Protein AF-A0A7C9DMZ9-F1 (afdb_monomer)

Solvent-accessible surface area (backbone atoms only — not comparable to full-atom values): 12910 Å² total; per-residue (Å²): 135,81,98,72,88,89,88,76,69,79,83,55,60,66,53,77,76,71,73,82,88,79,93,80,86,84,74,76,96,69,81,76,78,70,79,73,69,75,61,18,45,36,35,39,32,22,36,74,54,15,45,21,24,43,53,54,41,91,46,84,82,52,82,44,28,71,48,88,63,16,6,52,80,67,67,70,40,51,55,22,17,78,37,45,33,77,42,66,57,38,56,54,23,50,78,69,75,38,68,68,48,45,21,69,57,43,86,87,73,84,75,68,68,57,19,34,23,48,6,12,44,64,18,18,52,54,82,71,79,47,73,73,32,57,25,49,62,55,34,50,50,52,48,52,53,48,54,52,52,37,26,74,74,63,35,60,67,57,34,46,49,52,40,42,57,18,38,38,39,34,41,56,73,40,54,46,44,52,54,48,56,49,61,81,33,68,95,52,87,77,51,71,68,58,53,51,52,54,53,50,52,44,55,48,49,52,53,50,53,53,49,51,46,38,73,74,36,43,70,41,78,45,74,48,75,82,130

pLDDT: mean 82.27, std 22.16, range [27.67, 98.38]

Nearest PDB structures (foldseek):
  2yhg-assembly1_A  TM=4.732E-01  e=2.261E+00  Saccharophagus degradans 2-40
  7piu-assembly1_A  TM=3.150E-01  e=8.815E-01  Homo sapiens
  1kht-assembly1_B  TM=3.703E-01  e=5.445E+00  Methanococcus voltae

Foldseek 3Di:
DDPDDDPDDPPCVVVVVPPDPDDPPPDDPDPPPPPPVQAAEAEEAALLQWQALQVLQPQPPPDFQQDPQAQCPDNVGRRRHPDSRDHPQQVVCVVSVAHGAAALSDPPDDDPLNYHYLYYHLAALDDPLDVSICHRVNSLVSVVVVLVVQCVPPNDVVSLVSLQRYEYEYEAHHPSVVVSVCVVQVPHDDDPVNVVVSVCSSVVSVVVSVVSSVVSRHDHYHYDDDD

Sequence (227 aa):
MAMKSTMLTVVLAAWCLFHDPPLLLRASGAKIDIDTGKMALYVFGDSLYDTGMTLYHESKTIGAAKFWPYGETYFKKPAGRFCDGRVIPDFIAQSAGLPLPEPYLRPGLKTYTNGINFASASACVLVGVRPAAIDFTAQVEYFREMVQKMKQQMGQEKANNVISQAVYLFDIIGGNDYVQLLKDNINKTISPAFKELYMREILGNISIHLKTIYNEGGRKFAFQNLG

InterPro domains:
  IPR001087 GDSL lipase/esterase [PF00657] (41-226)
  IPR008265 Lipase, GDSL, active site [PS01098] (41-52)
  IPR036514 SGNH hydrolase superfamily [G3DSA:3.40.50.1110] (37-227)
  IPR044552 GDSL esterase/lipase GLIP1-5/GLL25 [PTHR45966] (26-226)

Radius of gyration: 19.51 Å; Cα contacts (8 Å, |Δi|>4): 359; chains: 1; bounding box: 50×46×62 Å

Secondary structure (DSSP, 8-state):
---------HHHHHHHTTS---S--SS-------------EEEE-STTT-SSHHHHSS-TTS--S-STTTTTTTTSS--S-SSSS--HHHHHHHHTTPPPPEETT-TT----TT-EE---TT--SSTTSSTTS--HHHHHHHHHHHHHHHHHHH-HHHHHHHHHH-EEEE--TTHHHHHHHHHHTTT----HHHHHHHHHHHHHHHHHHHHHHHHHT--EEEE----

Mean predicted aligned error: 9.81 Å

Structure (mmCIF, N/CA/C/O backbone):
data_AF-A0A7C9DMZ9-F1
#
_entry.id   AF-A0A7C9DMZ9-F1
#
loop_
_atom_site.group_PDB
_atom_site.id
_atom_site.type_symbol
_atom_site.label_atom_id
_atom_site.label_alt_id
_atom_site.label_comp_id
_atom_site.label_asym_id
_atom_site.label_entity_id
_atom_site.label_seq_id
_atom_site.pdbx_PDB_ins_code
_atom_site.Cartn_x
_atom_site.Cartn_y
_atom_site.Cartn_z
_atom_site.occupancy
_atom_site.B_iso_or_equiv
_atom_site.auth_seq_id
_atom_site.auth_comp_id
_atom_site.auth_asym_id
_atom_site.auth_atom_id
_atom_site.pdbx_PDB_model_num
ATOM 1 N N . MET A 1 1 ? 28.815 -1.556 13.056 1.00 30.80 1 MET A N 1
ATOM 2 C CA . MET A 1 1 ? 29.281 -2.910 13.419 1.00 30.80 1 MET A CA 1
ATOM 3 C C . MET A 1 1 ? 28.080 -3.850 13.338 1.00 30.80 1 MET A C 1
ATOM 5 O O . MET A 1 1 ? 27.110 -3.617 14.036 1.00 30.80 1 MET A O 1
ATOM 9 N N . ALA A 1 2 ? 28.128 -4.792 12.388 1.00 27.98 2 ALA A N 1
ATOM 10 C CA . ALA A 1 2 ? 27.263 -5.966 12.185 1.00 27.98 2 ALA A CA 1
ATOM 11 C C . ALA A 1 2 ? 25.723 -5.815 12.273 1.00 27.98 2 ALA A C 1
ATOM 13 O O . ALA A 1 2 ? 25.100 -6.195 13.256 1.00 27.98 2 ALA A O 1
ATOM 14 N N . MET A 1 3 ? 25.103 -5.433 11.151 1.00 27.84 3 MET A N 1
ATOM 15 C CA . MET A 1 3 ? 23.753 -5.882 10.789 1.00 27.84 3 MET A CA 1
ATOM 16 C C . MET A 1 3 ? 23.906 -7.292 10.192 1.00 27.84 3 MET A C 1
ATOM 18 O O . MET A 1 3 ? 24.105 -7.455 8.991 1.00 27.84 3 MET A O 1
ATOM 22 N N . LYS A 1 4 ? 23.979 -8.312 11.051 1.00 30.14 4 LYS A N 1
ATOM 23 C CA . LYS A 1 4 ? 24.044 -9.722 10.644 1.00 30.14 4 LYS A CA 1
ATOM 24 C C . LYS A 1 4 ? 22.893 -10.478 11.295 1.00 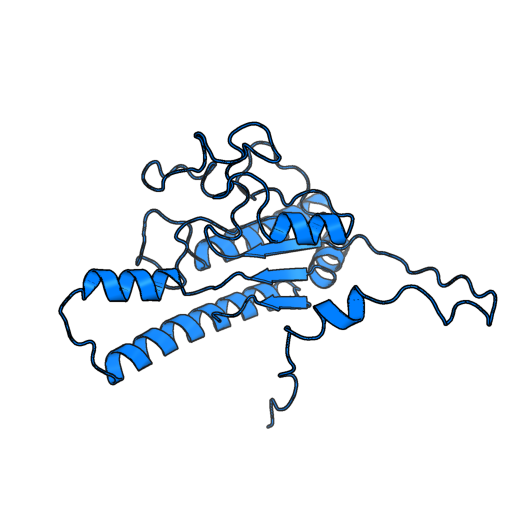30.14 4 LYS A C 1
ATOM 26 O O . LYS A 1 4 ? 22.702 -10.383 12.499 1.00 30.14 4 LYS A O 1
ATOM 31 N N . SER A 1 5 ? 22.219 -11.277 10.469 1.00 37.53 5 SER A N 1
ATOM 32 C CA . SER A 1 5 ? 21.276 -12.338 10.836 1.00 37.53 5 SER A CA 1
ATOM 33 C C . SER A 1 5 ? 19.860 -11.919 11.248 1.00 37.53 5 SER A C 1
ATOM 35 O O . SER A 1 5 ? 19.495 -12.007 12.414 1.00 37.53 5 SER A O 1
ATOM 37 N N . THR A 1 6 ? 19.007 -11.618 10.264 1.00 34.00 6 THR A N 1
ATOM 38 C CA . THR A 1 6 ? 17.634 -12.171 10.218 1.00 34.00 6 THR A CA 1
ATOM 39 C C . THR A 1 6 ? 17.175 -12.229 8.757 1.00 34.00 6 THR A C 1
ATOM 41 O O . THR A 1 6 ? 16.313 -11.482 8.312 1.00 34.00 6 THR A O 1
ATOM 44 N N . MET A 1 7 ? 17.835 -13.078 7.970 1.00 36.91 7 MET A N 1
ATOM 45 C CA . MET A 1 7 ? 17.412 -13.421 6.614 1.00 36.91 7 MET A CA 1
ATOM 46 C C . MET A 1 7 ? 17.016 -14.896 6.667 1.00 36.91 7 MET A C 1
ATOM 48 O O . MET A 1 7 ? 17.862 -15.776 6.542 1.00 36.91 7 MET A O 1
ATOM 52 N N . LEU A 1 8 ? 15.750 -15.158 6.993 1.00 29.67 8 LEU A N 1
ATOM 53 C CA . LEU A 1 8 ? 15.200 -16.509 7.043 1.00 29.67 8 LEU A CA 1
ATOM 54 C C . LEU A 1 8 ? 13.823 -16.513 6.364 1.00 29.67 8 LEU A C 1
ATOM 56 O O . LEU A 1 8 ? 12.817 -16.118 6.939 1.00 29.67 8 LEU A O 1
ATOM 60 N N . THR A 1 9 ? 13.842 -16.904 5.093 1.00 29.73 9 THR A N 1
ATOM 61 C CA . THR A 1 9 ? 12.875 -17.797 4.440 1.00 29.73 9 THR A CA 1
ATOM 62 C C . THR A 1 9 ? 11.388 -17.610 4.788 1.00 29.73 9 THR A C 1
ATOM 64 O O . THR A 1 9 ? 10.830 -18.337 5.605 1.00 29.73 9 THR A O 1
ATOM 67 N N . VAL A 1 10 ? 10.690 -16.723 4.068 1.00 37.97 10 VAL A N 1
ATOM 68 C CA . VAL A 1 10 ? 9.215 -16.580 4.150 1.00 37.97 10 VAL A CA 1
ATOM 69 C C . VAL A 1 10 ? 8.459 -17.736 3.462 1.00 37.97 10 VAL A C 1
ATOM 71 O O . VAL A 1 10 ? 7.259 -17.885 3.648 1.00 37.97 10 VAL A O 1
ATOM 74 N N . VAL A 1 11 ? 9.141 -18.648 2.762 1.00 35.09 11 VAL A N 1
ATOM 75 C CA . VAL A 1 11 ? 8.472 -19.784 2.093 1.00 35.09 11 VAL A CA 1
ATOM 76 C C . VAL A 1 11 ? 8.159 -20.958 3.045 1.00 35.09 11 VAL A C 1
ATOM 78 O O . VAL A 1 11 ? 7.295 -21.770 2.740 1.00 35.09 11 VAL A O 1
ATOM 81 N N . LEU A 1 12 ? 8.764 -21.032 4.240 1.00 27.67 12 LEU A N 1
ATOM 82 C CA . LEU A 1 12 ? 8.526 -22.138 5.193 1.00 27.67 12 LEU A CA 1
ATOM 83 C C . LEU A 1 12 ? 7.628 -21.779 6.389 1.00 27.67 12 LEU A C 1
ATOM 85 O O . LEU A 1 12 ? 6.998 -22.663 6.967 1.00 27.67 12 LEU A O 1
ATOM 89 N N . ALA A 1 13 ? 7.493 -20.496 6.739 1.00 31.53 13 ALA A N 1
ATOM 90 C CA . ALA A 1 13 ? 6.676 -20.094 7.889 1.00 31.53 13 ALA A CA 1
ATOM 91 C C . ALA A 1 13 ? 5.163 -20.286 7.653 1.00 31.53 13 ALA A C 1
ATOM 93 O O . ALA A 1 13 ? 4.423 -20.549 8.598 1.00 31.53 13 ALA A O 1
ATOM 94 N N . ALA A 1 14 ? 4.704 -20.229 6.398 1.00 32.28 14 ALA A N 1
ATOM 95 C CA . ALA A 1 14 ? 3.308 -20.496 6.051 1.00 32.28 14 ALA A CA 1
ATOM 96 C C . ALA A 1 14 ? 2.952 -21.995 6.066 1.00 32.28 14 ALA A C 1
ATOM 98 O O . ALA A 1 14 ? 1.777 -22.335 6.099 1.00 32.28 14 ALA A O 1
ATOM 99 N N . TRP A 1 15 ? 3.931 -22.905 6.073 1.00 28.06 15 TRP A N 1
ATOM 100 C CA . TRP A 1 15 ? 3.640 -24.342 6.110 1.00 28.06 15 TRP A CA 1
ATOM 101 C C . TRP A 1 15 ? 3.571 -24.872 7.548 1.00 28.06 15 TRP A C 1
ATOM 103 O O . TRP A 1 15 ? 2.650 -25.612 7.886 1.00 28.06 15 TRP A O 1
ATOM 113 N N . CYS A 1 16 ? 4.437 -24.384 8.443 1.00 35.16 16 CYS A N 1
ATOM 114 C CA . CYS A 1 16 ? 4.402 -24.769 9.860 1.00 35.16 16 CYS A CA 1
ATOM 115 C C . CYS A 1 16 ? 3.250 -24.132 10.662 1.00 35.16 16 CYS A C 1
ATOM 117 O O . CYS A 1 16 ? 2.912 -24.636 11.727 1.00 35.16 16 CYS A O 1
ATOM 119 N N . LEU A 1 17 ? 2.635 -23.045 10.179 1.00 40.62 17 LEU A N 1
ATOM 120 C CA . LEU A 1 17 ? 1.493 -22.407 10.854 1.00 40.62 17 LEU A CA 1
ATOM 121 C C . LEU A 1 17 ? 0.124 -22.975 10.437 1.00 40.62 17 LEU A C 1
ATOM 123 O O . LEU A 1 17 ? -0.871 -22.653 11.079 1.00 40.62 17 LEU A O 1
ATOM 127 N N . PHE A 1 18 ? 0.053 -23.806 9.388 1.00 44.66 18 PHE A N 1
ATOM 128 C CA . PHE A 1 18 ? -1.226 -24.155 8.753 1.00 44.66 18 PHE A CA 1
ATOM 129 C C . PHE A 1 18 ? -1.450 -25.653 8.470 1.00 44.66 18 PHE A C 1
ATOM 131 O O . PHE A 1 18 ? -2.458 -25.977 7.839 1.00 44.66 18 PHE A O 1
ATOM 138 N N . HIS A 1 19 ? -0.587 -26.576 8.925 1.00 34.91 19 HIS A N 1
ATOM 139 C CA . HIS A 1 19 ? -0.762 -28.018 8.655 1.00 34.91 19 HIS A CA 1
ATOM 140 C C . HIS A 1 19 ? -0.710 -28.995 9.841 1.00 34.91 19 HIS A C 1
ATOM 142 O O . HIS A 1 19 ? -0.729 -30.192 9.592 1.00 34.91 19 HIS A O 1
ATOM 148 N N . ASP A 1 20 ? -0.792 -28.540 11.097 1.00 32.41 20 ASP A N 1
ATOM 149 C CA . ASP A 1 20 ? -1.058 -29.451 12.227 1.00 32.41 20 ASP A CA 1
ATOM 150 C C . ASP A 1 20 ? -1.996 -28.847 13.290 1.00 32.41 20 ASP A C 1
ATOM 152 O O . ASP A 1 20 ? -1.602 -27.956 14.047 1.00 32.41 20 ASP A O 1
ATOM 156 N N . PRO A 1 21 ? -3.223 -29.378 13.433 1.00 32.25 21 PRO A N 1
ATOM 157 C CA . PRO A 1 21 ? -3.966 -29.361 14.689 1.00 32.25 21 PRO A CA 1
ATOM 158 C C . PRO A 1 21 ? -4.206 -30.798 15.211 1.00 32.25 21 PRO A C 1
ATOM 160 O O . PRO A 1 21 ? -4.477 -31.700 14.424 1.00 32.25 21 PRO A O 1
ATOM 163 N N . PRO A 1 22 ? -4.345 -31.040 16.528 1.00 41.12 22 PRO A N 1
ATOM 164 C CA . PRO A 1 22 ? -3.504 -30.667 17.661 1.00 41.12 22 PRO A CA 1
ATOM 165 C C . PRO A 1 22 ? -3.048 -31.935 18.427 1.00 41.12 22 PRO A C 1
ATOM 167 O O . PRO A 1 22 ? -3.879 -32.685 18.936 1.00 41.12 22 PRO A O 1
ATOM 170 N N . LEU A 1 23 ? -1.742 -32.165 18.602 1.00 30.31 23 LEU A N 1
ATOM 171 C CA . LEU A 1 23 ? -1.243 -33.310 19.396 1.00 30.31 23 LEU A CA 1
ATOM 172 C C . LEU A 1 23 ? -0.511 -32.932 20.691 1.00 30.31 23 LEU A C 1
ATOM 174 O O . LEU A 1 23 ? 0.163 -33.764 21.288 1.00 30.31 23 LEU A O 1
ATOM 178 N N . LEU A 1 24 ? -0.712 -31.709 21.191 1.00 32.62 24 LEU A N 1
ATOM 179 C CA . LEU A 1 24 ? -0.225 -31.288 22.513 1.00 32.62 24 LEU A CA 1
ATOM 180 C C . LEU A 1 24 ? -1.260 -30.486 23.318 1.00 32.62 24 LEU A C 1
ATOM 182 O O . LEU A 1 24 ? -0.914 -29.556 24.039 1.00 32.62 24 LEU A O 1
ATOM 186 N N . LEU A 1 25 ? -2.538 -30.879 23.263 1.00 34.91 25 LEU A N 1
ATOM 187 C CA . LEU A 1 25 ? -3.537 -30.423 24.240 1.00 34.91 25 LEU A CA 1
ATOM 188 C C . LEU A 1 25 ? -3.980 -31.557 25.172 1.00 34.91 25 LEU A C 1
ATOM 190 O O . LEU A 1 25 ? -5.154 -31.900 25.258 1.00 34.91 25 LEU A O 1
ATOM 194 N N . ARG A 1 26 ? -3.021 -32.144 25.892 1.00 40.66 26 ARG A N 1
ATOM 195 C CA . ARG A 1 26 ? -3.272 -32.856 27.156 1.00 40.66 26 ARG A CA 1
ATOM 196 C C . ARG A 1 26 ? -2.078 -32.702 28.099 1.00 40.66 26 ARG A C 1
ATOM 198 O O . ARG A 1 26 ? -1.377 -33.664 28.370 1.00 40.66 26 ARG A O 1
ATOM 205 N N . ALA A 1 27 ? -1.866 -31.494 28.609 1.00 37.91 27 ALA A N 1
ATOM 206 C CA . ALA A 1 27 ? -1.269 -31.278 29.927 1.00 37.91 27 ALA A CA 1
ATOM 207 C C . ALA A 1 27 ? -1.435 -29.811 30.339 1.00 37.91 27 ALA A C 1
ATOM 209 O O . ALA A 1 27 ? -1.114 -28.903 29.582 1.00 37.91 27 ALA A O 1
ATOM 210 N N . SER A 1 28 ? -1.894 -29.613 31.571 1.00 36.81 28 SER A N 1
ATOM 211 C CA . SER A 1 28 ? -2.203 -28.339 32.230 1.00 36.81 28 SER A CA 1
ATOM 212 C C . SER A 1 28 ? -3.450 -27.616 31.699 1.00 36.81 28 SER A C 1
ATOM 214 O O . SER A 1 28 ? -3.500 -27.105 30.586 1.00 36.81 28 SER A O 1
ATOM 216 N N . GLY A 1 29 ? -4.485 -27.555 32.540 1.00 37.81 29 GLY A N 1
ATOM 217 C CA . GLY A 1 29 ? -5.680 -26.734 32.341 1.00 37.81 29 GLY A CA 1
ATOM 218 C C . GLY A 1 29 ? -5.411 -25.238 32.524 1.00 37.81 29 GLY A C 1
ATOM 219 O O . GLY A 1 29 ? -6.187 -24.549 33.180 1.00 37.81 29 GLY A O 1
ATOM 220 N N . ALA A 1 30 ? -4.310 -24.735 31.969 1.00 35.41 30 ALA A N 1
ATOM 221 C CA . ALA A 1 30 ? -4.083 -23.310 31.842 1.00 35.41 30 ALA A CA 1
ATOM 222 C C . ALA A 1 30 ? -4.870 -22.819 30.623 1.00 35.41 30 ALA A C 1
ATOM 224 O O . ALA A 1 30 ? -4.546 -23.145 29.481 1.00 35.41 30 ALA A O 1
ATOM 225 N N . LYS A 1 31 ? -5.921 -22.029 30.863 1.00 32.28 31 LYS A N 1
ATOM 226 C CA . LYS A 1 31 ? -6.445 -21.136 29.830 1.00 32.28 31 LYS A CA 1
ATOM 227 C C . LYS A 1 31 ? -5.307 -20.196 29.443 1.00 32.28 31 LYS A C 1
ATOM 229 O O . LYS A 1 31 ? -4.970 -19.296 30.206 1.00 32.28 31 LYS A O 1
ATOM 234 N N . ILE A 1 32 ? -4.699 -20.428 28.286 1.00 35.81 32 ILE A N 1
ATOM 235 C CA . ILE A 1 32 ? -3.931 -19.385 27.620 1.00 35.81 32 ILE A CA 1
ATOM 236 C C . ILE A 1 32 ? -4.986 -18.427 27.073 1.00 35.81 32 ILE A C 1
ATOM 238 O O . ILE A 1 32 ? -5.583 -18.690 26.030 1.00 35.81 32 ILE A O 1
ATOM 242 N N . ASP A 1 33 ? -5.259 -17.355 27.813 1.00 31.38 33 ASP A N 1
ATOM 243 C CA . ASP A 1 33 ? -5.850 -16.157 27.225 1.00 31.38 33 ASP A CA 1
ATOM 244 C C . ASP A 1 33 ? -4.802 -15.615 26.250 1.00 31.38 33 ASP A C 1
ATOM 246 O O . ASP A 1 33 ? -3.881 -14.886 26.620 1.00 31.38 33 ASP A O 1
ATOM 250 N N . ILE A 1 34 ? -4.884 -16.046 24.991 1.00 39.72 34 ILE A N 1
ATOM 251 C CA . ILE A 1 34 ? -4.293 -15.265 23.917 1.00 39.72 34 ILE A CA 1
ATOM 252 C C . ILE A 1 34 ? -5.173 -14.024 23.874 1.00 39.72 34 ILE A C 1
ATOM 254 O O . ILE A 1 34 ? -6.290 -14.080 23.364 1.00 39.72 34 ILE A O 1
ATOM 258 N N . ASP A 1 35 ? -4.695 -12.920 24.444 1.00 40.78 35 ASP A N 1
ATOM 259 C CA . ASP A 1 35 ? -5.202 -11.603 24.085 1.00 40.78 35 ASP A CA 1
ATOM 260 C C . ASP A 1 35 ? -4.956 -11.451 22.580 1.00 40.78 35 ASP A C 1
ATOM 262 O O . ASP A 1 35 ? -3.881 -11.048 22.131 1.00 40.78 35 ASP A O 1
ATOM 266 N N . THR A 1 36 ? -5.915 -11.896 21.764 1.00 44.84 36 THR A N 1
ATOM 267 C CA . THR A 1 36 ? -5.908 -11.728 20.313 1.00 44.84 36 THR A CA 1
ATOM 268 C C . THR A 1 36 ? -6.250 -10.276 20.015 1.00 44.84 36 THR A C 1
ATOM 270 O O . THR A 1 36 ? -7.255 -9.991 19.355 1.00 44.84 36 THR A O 1
ATOM 273 N N . GLY A 1 37 ? -5.442 -9.353 20.549 1.00 54.62 37 GLY A N 1
ATOM 274 C CA . GLY A 1 37 ? -5.485 -7.936 20.241 1.00 54.62 37 GLY A CA 1
ATOM 275 C C . GLY A 1 37 ? -5.649 -7.804 18.737 1.00 54.62 37 GLY A C 1
ATOM 276 O O . GLY A 1 37 ? -4.841 -8.316 17.960 1.00 54.62 37 GLY A O 1
ATOM 277 N N . LYS A 1 38 ? -6.791 -7.251 18.331 1.00 67.19 38 LYS A N 1
ATOM 278 C CA . LYS A 1 38 ? -7.261 -7.264 16.947 1.00 67.19 38 LYS A CA 1
ATOM 279 C C . LYS A 1 38 ? -6.163 -6.720 16.026 1.00 67.19 38 LYS A C 1
ATOM 281 O O . LYS A 1 38 ? -5.863 -5.529 16.060 1.00 67.19 38 LYS A O 1
ATOM 286 N N . MET A 1 39 ? -5.549 -7.596 15.233 1.00 86.38 39 MET A N 1
ATOM 287 C CA . MET A 1 39 ? -4.408 -7.251 14.384 1.00 86.38 39 MET A CA 1
ATOM 288 C C . MET A 1 39 ? -4.884 -6.493 13.139 1.00 86.38 39 MET A C 1
ATOM 290 O O . MET A 1 39 ? -5.849 -6.902 12.505 1.00 86.38 39 MET A O 1
ATOM 294 N N . ALA A 1 40 ? -4.221 -5.400 12.766 1.00 93.88 40 ALA A N 1
ATOM 295 C CA . ALA A 1 40 ? -4.510 -4.691 11.518 1.00 93.88 40 ALA A CA 1
ATOM 296 C C . ALA A 1 40 ? -3.612 -5.200 10.381 1.00 93.88 40 ALA A C 1
ATOM 298 O O . ALA A 1 40 ? -2.433 -5.480 10.608 1.00 93.88 40 ALA A O 1
ATOM 299 N N . LEU A 1 41 ? -4.148 -5.279 9.160 1.00 96.69 41 LEU A N 1
ATOM 300 C CA . LEU A 1 41 ? -3.391 -5.615 7.950 1.00 96.69 41 LEU A CA 1
ATOM 301 C C . LEU A 1 41 ? -3.296 -4.399 7.016 1.00 96.69 41 LEU A C 1
ATOM 303 O O . LEU A 1 41 ? -4.271 -4.039 6.358 1.00 96.69 41 LEU A O 1
ATOM 307 N N . TYR A 1 42 ? -2.129 -3.764 6.947 1.00 97.94 42 TYR A N 1
ATOM 308 C CA . TYR A 1 42 ? -1.863 -2.686 5.992 1.00 97.94 42 TYR A CA 1
ATOM 309 C C . TYR A 1 42 ? -1.165 -3.241 4.757 1.00 97.94 42 TYR A C 1
ATOM 311 O O . TYR A 1 42 ? -0.171 -3.949 4.881 1.00 97.94 42 TYR A O 1
ATOM 319 N N . VAL A 1 43 ? -1.688 -2.936 3.573 1.00 98.19 43 VAL A N 1
ATOM 320 C CA . VAL A 1 43 ? -1.256 -3.566 2.317 1.00 98.19 43 VAL A CA 1
ATOM 321 C C . VAL A 1 43 ? -0.725 -2.510 1.356 1.00 98.19 43 VAL A C 1
ATOM 323 O O . VAL A 1 43 ? -1.352 -1.469 1.185 1.00 98.19 43 VAL A O 1
ATOM 326 N N . PHE A 1 44 ? 0.407 -2.788 0.720 1.00 98.00 44 PHE A N 1
ATOM 327 C CA . PHE A 1 44 ? 1.078 -1.933 -0.260 1.00 98.00 44 PHE A CA 1
ATOM 328 C C . PHE A 1 44 ? 1.481 -2.776 -1.466 1.00 98.00 44 PHE A C 1
ATOM 330 O O . PHE A 1 44 ? 1.753 -3.971 -1.323 1.00 98.00 44 PHE A O 1
ATOM 337 N N . GLY A 1 45 ? 1.557 -2.169 -2.647 1.00 95.19 45 GLY A N 1
ATOM 338 C CA . GLY A 1 45 ? 1.902 -2.922 -3.849 1.00 95.19 45 GLY A CA 1
ATOM 339 C C . GLY A 1 45 ? 1.208 -2.447 -5.106 1.00 95.19 45 GLY A C 1
ATOM 340 O O . GLY A 1 45 ? 0.844 -1.273 -5.219 1.00 95.19 45 GLY A O 1
ATOM 341 N N . ASP A 1 46 ? 1.022 -3.376 -6.042 1.00 92.56 46 ASP A N 1
ATOM 342 C CA . ASP A 1 46 ? 0.400 -3.091 -7.323 1.00 92.56 46 ASP A CA 1
ATOM 343 C C . ASP A 1 46 ? -0.977 -3.757 -7.507 1.00 92.56 46 ASP A C 1
ATOM 345 O O . ASP A 1 46 ? -1.683 -4.073 -6.548 1.00 92.56 46 ASP A O 1
ATOM 349 N N . SER A 1 47 ? -1.388 -3.926 -8.762 1.00 91.56 47 SER A N 1
ATOM 350 C CA . SER A 1 47 ? -2.606 -4.617 -9.180 1.00 91.56 47 SER A CA 1
ATOM 351 C C . SER A 1 47 ? -2.811 -5.996 -8.554 1.00 91.56 47 SER A C 1
ATOM 353 O O . SER A 1 47 ? -3.967 -6.371 -8.361 1.00 91.56 47 SER A O 1
ATOM 355 N N . LEU A 1 48 ? -1.749 -6.750 -8.236 1.00 92.06 48 LEU A N 1
ATOM 356 C CA . LEU A 1 48 ? -1.906 -8.082 -7.640 1.00 92.06 48 LEU A CA 1
ATOM 357 C C . LEU A 1 48 ? -2.564 -7.998 -6.262 1.00 92.06 48 LEU A C 1
ATOM 359 O O . LEU A 1 48 ? -3.273 -8.925 -5.862 1.00 92.06 48 LEU A O 1
ATOM 363 N N . TYR A 1 49 ? -2.331 -6.901 -5.535 1.00 95.75 49 TYR A N 1
ATOM 364 C CA . TYR A 1 49 ? -2.847 -6.672 -4.186 1.00 95.75 49 TYR A CA 1
ATOM 365 C C . TYR A 1 49 ? -3.941 -5.598 -4.132 1.00 95.75 49 TYR A C 1
ATOM 367 O O . TYR A 1 49 ? -4.529 -5.411 -3.072 1.00 95.75 49 TYR A O 1
ATOM 375 N N . ASP A 1 50 ? -4.262 -4.919 -5.233 1.00 94.12 50 ASP A N 1
ATOM 376 C CA . ASP A 1 50 ? -5.254 -3.839 -5.270 1.00 94.12 50 ASP A CA 1
ATOM 377 C C . ASP A 1 50 ? -6.685 -4.337 -4.965 1.00 94.12 50 ASP A C 1
ATOM 379 O O . ASP A 1 50 ? -7.223 -5.223 -5.637 1.00 94.12 50 ASP A O 1
ATOM 383 N N . THR A 1 51 ? -7.327 -3.740 -3.952 1.00 94.06 51 THR A N 1
ATOM 384 C CA . THR A 1 51 ? -8.724 -4.019 -3.563 1.00 94.06 51 THR A CA 1
ATOM 385 C C . THR A 1 51 ? -9.724 -2.932 -3.971 1.00 94.06 51 THR A C 1
ATOM 387 O O . THR A 1 51 ? -10.867 -2.929 -3.500 1.00 94.06 51 THR A O 1
ATOM 390 N N . GLY A 1 52 ? -9.322 -2.021 -4.856 1.00 91.25 52 GLY A N 1
ATOM 391 C CA . GLY A 1 52 ? -10.137 -0.942 -5.411 1.00 91.25 52 GLY A CA 1
ATOM 392 C C . GLY A 1 52 ? -9.536 0.454 -5.246 1.00 91.25 52 GLY A C 1
ATOM 393 O O . GLY A 1 52 ? -10.251 1.430 -5.448 1.00 91.25 52 GLY A O 1
ATOM 394 N N . MET A 1 53 ? -8.257 0.588 -4.896 1.00 92.88 53 MET A N 1
ATOM 395 C CA . MET A 1 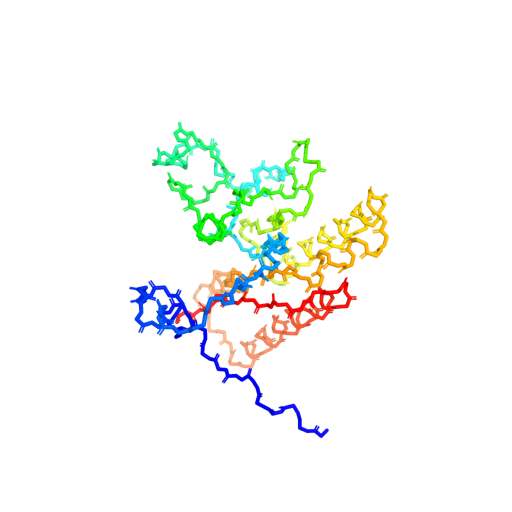53 ? -7.568 1.879 -4.820 1.00 92.88 53 MET A CA 1
ATOM 396 C C . MET A 1 53 ? -7.576 2.563 -6.191 1.00 92.88 53 MET A C 1
ATOM 398 O O . MET A 1 53 ? -7.983 3.719 -6.297 1.00 92.88 53 MET A O 1
ATOM 402 N N . THR A 1 54 ? -7.256 1.817 -7.258 1.00 91.31 54 THR A N 1
ATOM 403 C CA . THR A 1 54 ? -7.329 2.314 -8.645 1.00 91.31 54 THR A CA 1
ATOM 404 C C . THR A 1 54 ? -8.747 2.701 -9.053 1.00 91.31 54 THR A C 1
ATOM 406 O O . THR A 1 54 ? -8.933 3.636 -9.822 1.00 91.31 54 THR A O 1
ATOM 409 N N . LEU A 1 55 ? -9.765 1.996 -8.548 1.00 89.44 55 LEU A N 1
ATOM 410 C CA . LEU A 1 55 ? -11.166 2.272 -8.880 1.00 89.44 55 LEU A CA 1
ATOM 411 C C . LEU A 1 55 ? -11.615 3.653 -8.387 1.00 89.44 55 LEU A C 1
ATOM 413 O O . LEU A 1 55 ? -12.402 4.310 -9.066 1.00 89.44 55 LEU A O 1
ATOM 417 N N . TYR A 1 56 ? -11.138 4.064 -7.212 1.00 87.50 56 TYR A N 1
ATOM 418 C CA . TYR A 1 56 ? -11.491 5.344 -6.596 1.00 87.50 56 TYR A CA 1
ATOM 419 C C . TYR A 1 56 ? -10.496 6.466 -6.910 1.00 87.50 56 TYR A C 1
ATOM 421 O O . TYR A 1 56 ? -10.718 7.607 -6.514 1.00 87.50 56 TYR A O 1
ATOM 429 N N . HIS A 1 57 ? -9.422 6.162 -7.634 1.00 86.19 57 HIS A N 1
ATOM 430 C CA . HIS A 1 57 ? -8.497 7.161 -8.138 1.00 86.19 57 HIS A CA 1
ATOM 431 C C . HIS A 1 57 ? -9.098 7.884 -9.356 1.00 86.19 57 HIS A C 1
ATOM 433 O O . HIS A 1 57 ? -9.667 7.259 -10.248 1.00 86.19 57 HIS A O 1
ATOM 439 N N . GLU A 1 58 ? -8.953 9.209 -9.426 1.00 66.69 58 GLU A N 1
ATOM 440 C CA . GLU A 1 58 ? -9.568 10.049 -10.471 1.00 66.69 58 GLU A CA 1
ATOM 441 C C . GLU A 1 58 ? -8.989 9.815 -11.884 1.00 66.69 58 GLU A C 1
ATOM 443 O O . GLU A 1 58 ? -9.552 10.263 -12.890 1.00 66.69 58 GLU A O 1
ATOM 448 N N . SER A 1 59 ? -7.879 9.080 -11.984 1.00 63.91 59 SER A N 1
ATOM 449 C CA . SER A 1 59 ? -7.205 8.768 -13.244 1.00 63.91 59 SER A CA 1
ATOM 450 C C . SER A 1 59 ? -8.012 7.791 -14.102 1.00 63.91 59 SER A C 1
ATOM 452 O O . SER A 1 59 ? -8.024 6.580 -13.886 1.00 63.91 59 SER A O 1
ATOM 454 N N . LYS A 1 60 ? -8.656 8.317 -15.150 1.00 59.66 60 LYS A N 1
ATOM 455 C CA . LYS A 1 60 ? -9.426 7.530 -16.133 1.00 59.66 60 LYS A CA 1
ATOM 456 C C . LYS A 1 60 ? -8.562 6.632 -17.030 1.00 59.66 60 LYS A C 1
ATOM 458 O O . LYS A 1 60 ? -9.118 5.832 -17.780 1.00 59.66 60 LYS A O 1
ATOM 463 N N . THR A 1 61 ? -7.238 6.792 -17.011 1.00 55.00 61 THR A N 1
ATOM 464 C CA . THR A 1 61 ? -6.314 6.137 -17.952 1.00 55.00 61 THR A CA 1
ATOM 465 C C . THR A 1 61 ? -5.830 4.774 -17.478 1.00 55.00 61 THR A C 1
ATOM 467 O O . THR A 1 61 ? -5.459 3.945 -18.305 1.00 55.00 61 THR A O 1
ATOM 470 N N . ILE A 1 62 ? -5.842 4.513 -16.169 1.00 62.06 62 ILE A N 1
ATOM 471 C CA . ILE A 1 62 ? -5.572 3.173 -15.648 1.00 62.06 62 ILE A CA 1
ATOM 472 C C . ILE A 1 62 ? -6.902 2.443 -15.619 1.00 62.06 62 ILE A C 1
ATOM 474 O O . ILE A 1 62 ? -7.845 2.881 -14.962 1.00 62.06 62 ILE A O 1
ATOM 478 N N . GLY A 1 63 ? -7.006 1.365 -16.396 1.00 65.25 63 GLY A N 1
ATOM 479 C CA . GLY A 1 63 ? -8.223 0.573 -16.479 1.00 65.25 63 GLY A CA 1
ATOM 480 C C . GLY A 1 63 ? -8.633 0.090 -15.093 1.00 65.25 63 GLY A C 1
ATOM 481 O O . GLY A 1 63 ? -8.063 -0.865 -14.583 1.00 65.25 63 GLY A O 1
ATOM 482 N N . ALA A 1 64 ? -9.615 0.748 -14.480 1.00 71.06 64 ALA A N 1
ATOM 483 C CA . ALA A 1 64 ? -10.191 0.281 -13.233 1.00 71.06 64 ALA A CA 1
ATOM 484 C C . ALA A 1 64 ? -10.845 -1.084 -13.479 1.00 71.06 64 ALA A C 1
ATOM 486 O O . ALA A 1 64 ? -11.542 -1.258 -14.484 1.00 71.06 64 ALA A O 1
ATOM 487 N N . ALA A 1 65 ? -10.661 -2.031 -12.559 1.00 82.44 65 ALA A N 1
ATOM 488 C CA . ALA A 1 65 ? -11.313 -3.340 -12.566 1.00 82.44 65 ALA A CA 1
ATOM 489 C C . ALA A 1 65 ? -12.831 -3.225 -12.271 1.00 82.44 65 ALA A C 1
ATOM 491 O O . ALA A 1 65 ? -13.353 -3.725 -11.272 1.00 82.44 65 ALA A O 1
ATOM 492 N N . LYS A 1 66 ? -13.531 -2.475 -13.134 1.00 85.62 66 LYS A N 1
ATOM 493 C CA . LYS A 1 66 ? -14.923 -2.008 -13.017 1.00 85.62 66 LYS A CA 1
ATOM 494 C C . LYS A 1 66 ? -15.878 -2.679 -14.007 1.00 85.62 66 LYS A C 1
ATOM 496 O O . LYS A 1 66 ? -17.023 -2.257 -14.133 1.00 85.62 66 LYS A O 1
ATOM 501 N N . PHE A 1 67 ? -15.403 -3.680 -14.737 1.00 85.62 67 PHE A N 1
ATOM 502 C CA . PHE A 1 67 ? -16.159 -4.404 -15.752 1.00 85.62 67 PHE A CA 1
ATOM 503 C C . PHE A 1 67 ? -15.950 -5.911 -15.596 1.00 85.62 67 PHE A C 1
ATOM 505 O O . PHE A 1 67 ? -15.056 -6.360 -14.887 1.00 85.62 67 PHE A O 1
ATOM 512 N N . TRP A 1 68 ? -16.811 -6.696 -16.226 1.00 81.56 68 TRP A N 1
ATOM 513 C CA . TRP A 1 68 ? -16.707 -8.153 -16.232 1.00 81.56 68 TRP A CA 1
ATOM 514 C C . TRP A 1 68 ? -15.432 -8.588 -16.989 1.00 81.56 68 TRP A C 1
ATOM 516 O O . TRP A 1 68 ? -15.161 -7.988 -18.029 1.00 81.56 68 TRP A O 1
ATOM 526 N N . PRO A 1 69 ? -14.624 -9.567 -16.533 1.00 88.25 69 PRO A N 1
ATOM 527 C CA . PRO A 1 69 ? -14.910 -10.607 -15.532 1.00 88.25 69 PRO A CA 1
ATOM 528 C C . PRO A 1 69 ? -14.538 -10.271 -14.081 1.00 88.25 69 PRO A C 1
ATOM 530 O O . PRO A 1 69 ? -14.627 -11.137 -13.213 1.00 88.25 69 PRO A O 1
ATOM 533 N N . TYR A 1 70 ? -14.114 -9.044 -13.768 1.00 88.19 70 TYR A N 1
ATOM 534 C CA . TYR A 1 70 ? -13.605 -8.746 -12.428 1.00 88.19 70 TYR A CA 1
ATOM 535 C C . TYR A 1 70 ? -14.671 -8.977 -11.342 1.00 88.19 70 TYR A C 1
ATOM 537 O O . TYR A 1 70 ? -15.782 -8.451 -11.420 1.00 88.19 70 TYR A O 1
ATOM 545 N N . GLY A 1 71 ? -14.330 -9.766 -10.319 1.00 90.12 71 GLY A N 1
ATOM 546 C CA . GLY A 1 71 ? -15.210 -10.102 -9.193 1.00 90.12 71 GLY A CA 1
ATOM 547 C C . GLY A 1 71 ? -16.337 -11.122 -9.452 1.00 90.12 71 GLY A C 1
ATOM 548 O O . GLY A 1 71 ? -17.143 -11.347 -8.547 1.00 90.12 71 GLY A O 1
ATOM 549 N N . GLU A 1 72 ? -16.416 -11.753 -10.627 1.00 91.69 72 GLU A N 1
ATOM 550 C CA . GLU A 1 72 ? -17.410 -12.782 -10.980 1.00 91.69 72 GLU A CA 1
ATOM 551 C C . GLU A 1 72 ? -17.524 -13.966 -9.986 1.00 91.69 72 GLU A C 1
ATOM 553 O O . GLU A 1 72 ? -18.628 -14.361 -9.592 1.00 91.69 72 GLU A O 1
ATOM 558 N N . THR A 1 73 ? -16.418 -14.560 -9.544 1.00 93.19 73 THR A N 1
ATOM 559 C CA . THR A 1 73 ? -16.419 -15.804 -8.760 1.00 93.19 73 THR A CA 1
ATOM 560 C C . THR A 1 73 ? -16.840 -15.586 -7.309 1.00 93.19 73 THR A C 1
ATOM 562 O O . THR A 1 73 ? -17.583 -16.410 -6.770 1.00 93.19 73 THR A O 1
ATOM 565 N N . TYR A 1 74 ? -16.463 -14.456 -6.700 1.00 93.88 74 TYR A N 1
ATOM 566 C CA . TYR A 1 74 ? -16.719 -14.170 -5.281 1.00 93.88 74 TYR A CA 1
ATOM 567 C C . TYR A 1 74 ? -17.717 -13.028 -5.046 1.00 93.88 74 TYR A C 1
ATOM 569 O O . TYR A 1 74 ? -18.700 -13.204 -4.331 1.00 93.88 74 TYR A O 1
ATOM 577 N N . PHE A 1 75 ? -17.494 -11.860 -5.654 1.00 93.75 75 PHE A N 1
ATOM 578 C CA . PHE A 1 75 ? -18.291 -10.653 -5.391 1.00 93.75 75 PHE A CA 1
ATOM 579 C C . PHE A 1 75 ? -19.577 -10.577 -6.221 1.00 93.75 75 PHE A C 1
ATOM 581 O O . PHE A 1 75 ? -20.465 -9.790 -5.890 1.00 93.75 75 PHE A O 1
ATOM 588 N N . LYS A 1 76 ? -19.676 -11.375 -7.295 1.00 93.69 76 LYS A N 1
ATOM 589 C CA . LYS A 1 76 ? -20.781 -11.384 -8.272 1.00 93.69 76 LYS A CA 1
ATOM 590 C C . LYS A 1 76 ? -20.996 -10.039 -8.980 1.00 93.69 76 LYS A C 1
ATOM 592 O O . LYS A 1 76 ? -22.041 -9.815 -9.582 1.00 93.69 76 LYS A O 1
ATOM 597 N N . LYS A 1 77 ? -20.003 -9.146 -8.911 1.00 90.75 77 LYS A N 1
ATOM 598 C CA . LYS A 1 77 ? -19.945 -7.836 -9.573 1.00 90.75 77 LYS A CA 1
ATOM 599 C C . LYS A 1 77 ? -18.504 -7.302 -9.565 1.00 90.75 77 LYS A C 1
ATOM 601 O O . LYS A 1 77 ? -17.740 -7.699 -8.680 1.00 90.75 77 LYS A O 1
ATOM 606 N N . PRO A 1 78 ? -18.161 -6.344 -10.446 1.00 87.81 78 PRO A N 1
ATOM 607 C CA . PRO A 1 78 ? -16.882 -5.643 -10.382 1.00 87.81 78 PRO A CA 1
ATOM 608 C C . PRO A 1 78 ? -16.640 -5.006 -9.014 1.00 87.81 78 PRO A C 1
ATOM 610 O O . PRO A 1 78 ? -17.431 -4.187 -8.543 1.00 87.81 78 PRO A O 1
ATOM 613 N N . ALA A 1 79 ? -15.544 -5.413 -8.372 1.00 87.75 79 ALA A N 1
ATOM 614 C CA . ALA A 1 79 ? -15.189 -5.037 -7.002 1.00 87.75 79 ALA A CA 1
ATOM 615 C C . ALA A 1 79 ? -13.834 -4.312 -6.905 1.00 87.75 79 ALA A C 1
ATOM 617 O O . ALA A 1 79 ? -13.267 -4.220 -5.816 1.00 87.75 79 ALA A O 1
ATOM 618 N N . GLY A 1 80 ? -13.295 -3.830 -8.032 1.00 88.94 80 GLY A N 1
ATOM 619 C CA . GLY A 1 80 ? -12.040 -3.073 -8.069 1.00 88.94 80 GLY A CA 1
ATOM 620 C C . GLY A 1 80 ? -10.771 -3.914 -7.903 1.00 88.94 80 GLY A C 1
ATOM 621 O O . GLY A 1 80 ? -9.698 -3.342 -7.769 1.00 88.94 80 GLY A O 1
ATOM 622 N N . ARG A 1 81 ? -10.886 -5.246 -7.935 1.00 92.50 81 ARG A N 1
ATOM 623 C CA . ARG A 1 81 ? -9.770 -6.200 -7.873 1.00 92.50 81 ARG A CA 1
ATOM 624 C C . ARG A 1 81 ? -9.416 -6.681 -9.270 1.00 92.50 81 ARG A C 1
ATOM 626 O O . ARG A 1 81 ? -10.319 -7.050 -10.017 1.00 92.50 81 ARG A O 1
ATOM 633 N N . PHE A 1 82 ? -8.128 -6.740 -9.603 1.00 90.12 82 PHE A N 1
ATOM 634 C CA . PHE A 1 82 ? -7.636 -7.221 -10.904 1.00 90.12 82 PHE A CA 1
ATOM 635 C C . PHE A 1 82 ? -7.652 -8.757 -11.013 1.00 90.12 82 PHE A C 1
ATOM 637 O O . PHE A 1 82 ? -6.727 -9.377 -11.528 1.00 90.12 82 PHE A O 1
ATOM 644 N N . CYS A 1 83 ? -8.722 -9.380 -10.524 1.00 90.88 83 CYS A N 1
ATOM 645 C CA . CYS A 1 83 ? -9.005 -10.802 -10.648 1.00 90.88 83 CYS A CA 1
ATOM 646 C C . CYS A 1 83 ? -10.520 -11.036 -10.744 1.00 90.88 83 CYS A C 1
ATOM 648 O O . CYS A 1 83 ? -11.336 -10.148 -10.480 1.00 90.88 83 CYS A O 1
ATOM 650 N N . ASP A 1 84 ? -10.913 -12.252 -11.098 1.00 91.12 84 ASP A N 1
ATOM 651 C CA . ASP A 1 84 ? -12.313 -12.674 -11.151 1.00 91.12 84 ASP A CA 1
ATOM 652 C C . ASP A 1 84 ? -12.970 -12.780 -9.761 1.00 91.12 84 ASP A C 1
ATOM 654 O O . ASP A 1 84 ? -14.148 -13.084 -9.656 1.00 91.12 84 ASP A O 1
ATOM 658 N N . GLY A 1 85 ? -12.260 -12.508 -8.667 1.00 93.06 85 GLY A N 1
ATOM 659 C CA . GLY A 1 85 ? -12.769 -12.702 -7.318 1.00 93.06 85 GLY A CA 1
ATOM 660 C C . GLY A 1 85 ? -11.935 -11.968 -6.285 1.00 93.06 85 GLY A C 1
ATOM 661 O O . GLY A 1 85 ? -11.954 -10.742 -6.229 1.00 93.06 85 GLY A O 1
ATOM 662 N N . ARG A 1 86 ? -11.248 -12.740 -5.440 1.00 95.00 86 ARG A N 1
ATOM 663 C CA . ARG A 1 86 ? -10.418 -12.268 -4.323 1.00 95.00 86 ARG A CA 1
ATOM 664 C C . ARG A 1 86 ? -8.943 -12.192 -4.719 1.00 95.00 86 ARG A C 1
ATOM 666 O O . ARG A 1 86 ? -8.468 -13.038 -5.472 1.00 95.00 86 ARG A O 1
ATOM 673 N N . VAL A 1 87 ? -8.224 -11.217 -4.176 1.00 94.94 87 VAL A N 1
ATOM 674 C CA . VAL A 1 87 ? -6.759 -11.088 -4.288 1.00 94.94 87 VAL A CA 1
ATOM 675 C C . VAL A 1 87 ? -6.067 -11.667 -3.051 1.00 94.94 87 VAL A C 1
ATOM 677 O O . VAL A 1 87 ? -6.716 -11.921 -2.038 1.00 94.94 87 VAL A O 1
ATOM 680 N N . ILE A 1 88 ? -4.748 -11.875 -3.098 1.00 94.56 88 ILE A N 1
ATOM 681 C CA . ILE A 1 88 ? -3.967 -12.483 -1.999 1.00 94.56 88 ILE A CA 1
ATOM 682 C C . ILE A 1 88 ? -4.247 -11.835 -0.622 1.00 94.56 88 ILE A C 1
ATOM 684 O O . ILE A 1 88 ? -4.510 -12.580 0.329 1.00 94.56 88 ILE A O 1
ATOM 688 N N . PRO A 1 89 ? -4.298 -10.493 -0.484 1.00 95.62 89 PRO A N 1
ATOM 689 C CA . PRO A 1 89 ? -4.645 -9.858 0.787 1.00 95.62 89 PRO A CA 1
ATOM 690 C C . PRO A 1 89 ? -6.018 -10.245 1.348 1.00 95.62 89 PRO A C 1
ATOM 692 O O . PRO A 1 89 ? -6.174 -10.310 2.565 1.00 95.62 89 PRO A O 1
ATOM 695 N N . ASP A 1 90 ? -7.007 -10.531 0.494 1.00 95.62 90 ASP A N 1
ATOM 696 C CA . ASP A 1 90 ? -8.335 -10.968 0.939 1.00 95.62 90 ASP A CA 1
ATOM 697 C C . ASP A 1 90 ? -8.262 -12.340 1.615 1.00 95.62 90 ASP A C 1
ATOM 699 O O . ASP A 1 90 ? -8.855 -12.544 2.672 1.00 95.62 90 ASP A O 1
ATOM 703 N N . PHE A 1 91 ? -7.513 -13.274 1.021 1.00 95.12 91 PHE A N 1
ATOM 704 C CA . PHE A 1 91 ? -7.328 -14.610 1.586 1.00 95.12 91 PHE A CA 1
ATOM 705 C C . PHE A 1 91 ? -6.564 -14.555 2.911 1.00 95.12 91 PHE A C 1
ATOM 707 O O . PHE A 1 91 ? -6.955 -15.222 3.866 1.00 95.12 91 PHE A O 1
ATOM 714 N N . ILE A 1 92 ? -5.517 -13.727 2.997 1.00 93.31 92 ILE A N 1
ATOM 715 C CA . ILE A 1 92 ? -4.752 -13.532 4.238 1.00 93.31 92 ILE A CA 1
ATOM 716 C C . ILE A 1 92 ? -5.647 -12.942 5.333 1.00 93.31 92 ILE A C 1
ATOM 718 O O . ILE A 1 92 ? -5.664 -13.458 6.450 1.00 93.31 92 ILE A O 1
ATOM 7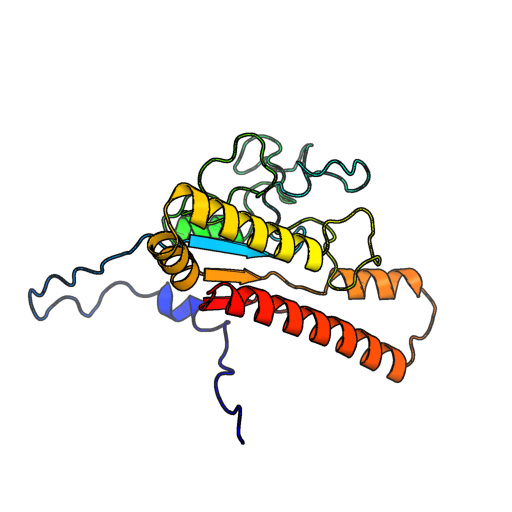22 N N . ALA A 1 93 ? -6.422 -11.901 5.015 1.00 93.25 93 ALA A N 1
ATOM 723 C CA . ALA A 1 93 ? -7.339 -11.281 5.965 1.00 93.25 93 ALA A CA 1
ATOM 724 C C . ALA A 1 93 ? -8.379 -12.283 6.487 1.00 93.25 93 ALA A C 1
ATOM 726 O O . ALA A 1 93 ? -8.573 -12.390 7.696 1.00 93.25 93 ALA A O 1
ATOM 727 N N . GLN A 1 94 ? -8.991 -13.073 5.601 1.00 92.69 94 GLN A N 1
ATOM 728 C CA . GLN A 1 94 ? -9.985 -14.076 5.990 1.00 92.69 94 GLN A CA 1
ATOM 729 C C . GLN A 1 94 ? -9.402 -15.176 6.873 1.00 92.69 94 GLN A C 1
ATOM 731 O O . GLN A 1 94 ? -10.003 -15.513 7.891 1.00 92.69 94 GLN A O 1
ATOM 736 N N . SER A 1 95 ? -8.220 -15.692 6.529 1.00 90.44 95 SER A N 1
ATOM 737 C CA . SER A 1 95 ? -7.516 -16.681 7.354 1.00 90.44 95 SER A CA 1
ATOM 738 C C . SER A 1 95 ? -7.143 -16.132 8.735 1.00 90.44 95 SER A C 1
ATOM 740 O O . SER A 1 95 ? -7.070 -16.892 9.694 1.00 90.44 95 SER A O 1
ATOM 742 N N . ALA A 1 96 ? -6.949 -14.815 8.854 1.00 87.94 96 ALA A N 1
ATOM 743 C CA . ALA A 1 96 ? -6.679 -14.123 10.113 1.00 87.94 96 ALA A CA 1
ATOM 744 C C . ALA A 1 96 ? -7.949 -13.656 10.862 1.00 87.94 96 ALA A C 1
ATOM 746 O O . ALA A 1 96 ? -7.837 -12.985 11.887 1.00 87.94 96 ALA A O 1
ATOM 747 N N . GLY A 1 97 ? -9.154 -13.962 10.364 1.00 89.94 97 GLY A N 1
ATOM 748 C CA . GLY A 1 97 ? -10.416 -13.511 10.966 1.00 89.94 97 GLY A CA 1
ATOM 749 C C . GLY A 1 97 ? -10.684 -12.004 10.831 1.00 89.94 97 GLY A C 1
ATOM 750 O O . GLY A 1 97 ? -11.487 -11.445 11.581 1.00 89.94 97 GLY A O 1
ATOM 751 N N . LEU A 1 98 ? -10.015 -11.332 9.892 1.00 91.06 98 LEU A N 1
ATOM 752 C CA . LEU A 1 98 ? -10.181 -9.911 9.592 1.00 91.06 98 LEU A CA 1
ATOM 753 C C . LEU A 1 98 ? -11.218 -9.693 8.479 1.00 91.06 98 LEU A C 1
ATOM 755 O O . LEU A 1 98 ? -11.404 -10.555 7.614 1.00 91.06 98 LEU A O 1
ATOM 759 N N . PRO A 1 99 ? -11.898 -8.529 8.459 1.00 92.94 99 PRO A N 1
ATOM 760 C CA . PRO A 1 99 ? -12.685 -8.141 7.297 1.00 92.94 99 PRO A CA 1
ATOM 761 C C . PRO A 1 99 ? -11.778 -7.969 6.074 1.00 92.94 99 PRO A C 1
ATOM 763 O O . PRO A 1 99 ? -10.578 -7.728 6.199 1.00 92.94 99 PRO A O 1
ATOM 766 N N . LEU A 1 100 ? -12.372 -8.056 4.882 1.00 93.88 100 LEU A N 1
ATOM 767 C CA . LEU A 1 100 ? -11.637 -7.834 3.640 1.00 93.88 100 LEU A CA 1
ATOM 768 C C . LEU A 1 100 ? -10.987 -6.438 3.632 1.00 93.88 100 LEU A C 1
ATOM 770 O O . LEU A 1 100 ? -11.671 -5.472 3.988 1.00 93.88 100 LEU A O 1
ATOM 774 N N . PRO A 1 101 ? -9.713 -6.304 3.211 1.00 93.25 101 PRO A N 1
ATOM 775 C CA . PRO A 1 101 ? -9.018 -5.023 3.228 1.00 93.25 101 PRO A CA 1
ATOM 776 C C . PRO A 1 101 ? -9.714 -3.986 2.343 1.00 93.25 101 PRO A C 1
ATOM 778 O O . PRO A 1 101 ? -9.882 -4.176 1.132 1.00 93.25 101 PRO A O 1
ATOM 781 N N . GLU A 1 102 ? -10.103 -2.867 2.947 1.00 95.19 102 GLU A N 1
ATOM 782 C CA . GLU A 1 102 ? -10.735 -1.761 2.232 1.00 95.19 102 GLU A CA 1
ATOM 783 C C . GLU A 1 102 ? -9.674 -0.850 1.599 1.00 95.19 102 GLU A C 1
ATOM 785 O O . GLU A 1 102 ? -8.664 -0.567 2.249 1.00 95.19 102 GLU A O 1
ATOM 790 N N . PRO A 1 103 ? -9.879 -0.357 0.364 1.00 95.38 103 PRO A N 1
ATOM 791 C CA . PRO A 1 103 ? -8.950 0.588 -0.238 1.00 95.38 103 PRO A CA 1
ATOM 792 C C . PRO A 1 103 ? -9.065 1.958 0.440 1.00 95.38 103 PRO A C 1
ATOM 794 O O . PRO A 1 103 ? -10.172 2.427 0.717 1.00 95.38 103 PRO A O 1
ATOM 797 N N . TYR A 1 104 ? -7.933 2.623 0.683 1.00 96.75 104 TYR A N 1
ATOM 798 C CA . TYR A 1 104 ? -7.892 3.900 1.412 1.00 96.75 104 TYR A CA 1
ATOM 799 C C . TYR A 1 104 ? -8.759 4.995 0.770 1.00 96.75 104 TYR A C 1
ATOM 801 O O . TYR A 1 104 ? -9.422 5.753 1.475 1.00 96.75 104 TYR A O 1
ATOM 809 N N . LEU A 1 10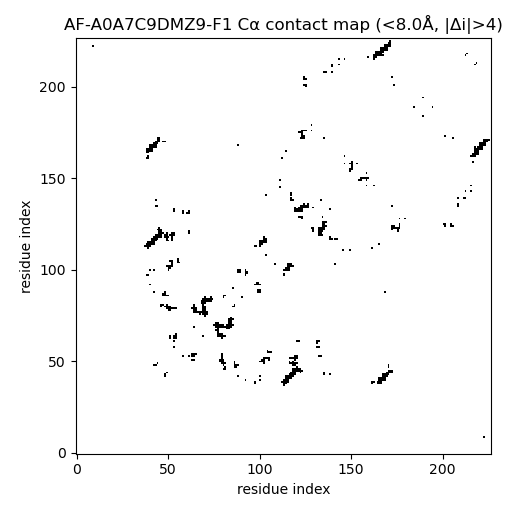5 ? -8.804 5.047 -0.565 1.00 94.50 105 LEU A N 1
ATOM 810 C CA . LEU A 1 105 ? -9.584 6.037 -1.316 1.00 94.50 105 LEU A CA 1
ATOM 811 C C . LEU A 1 105 ? -11.091 5.732 -1.388 1.00 94.50 105 LEU A C 1
ATOM 813 O O . LEU A 1 105 ? -11.829 6.464 -2.047 1.00 94.50 105 LEU A O 1
ATOM 817 N N . ARG A 1 106 ? -11.592 4.679 -0.722 1.00 93.06 106 ARG A N 1
ATOM 818 C CA . ARG A 1 106 ? -13.026 4.360 -0.740 1.00 93.06 106 ARG A CA 1
ATOM 819 C C . ARG A 1 106 ? -13.856 5.511 -0.148 1.00 93.06 106 ARG A C 1
ATOM 821 O O . ARG A 1 106 ? -13.663 5.867 1.020 1.00 93.06 106 ARG A O 1
ATOM 828 N N . PRO A 1 107 ? -14.872 6.020 -0.868 1.00 90.44 107 PRO A N 1
ATOM 829 C CA . PRO A 1 107 ? -15.804 6.990 -0.313 1.00 90.44 107 PRO A CA 1
ATOM 830 C C . PRO A 1 107 ? -16.495 6.453 0.948 1.00 90.44 107 PRO A C 1
ATOM 832 O O . PRO A 1 107 ? -17.002 5.327 0.977 1.00 90.44 107 PRO A O 1
ATOM 835 N N . GLY A 1 108 ? -16.522 7.270 2.002 1.00 89.88 108 GLY A N 1
ATOM 836 C CA . GLY A 1 108 ? -17.165 6.918 3.269 1.00 89.88 108 GLY A CA 1
ATOM 837 C C . GLY A 1 108 ? -16.387 5.922 4.137 1.00 89.88 108 GLY A C 1
ATOM 838 O O . GLY A 1 108 ? -16.990 5.309 5.020 1.00 89.88 108 GLY A O 1
ATOM 839 N N . LEU A 1 109 ? -15.081 5.743 3.910 1.00 90.81 109 LEU A N 1
ATOM 840 C CA . LEU A 1 109 ? -14.208 4.990 4.811 1.00 90.81 109 LEU A CA 1
ATOM 841 C C . LEU A 1 109 ? -14.142 5.677 6.190 1.00 90.81 109 LEU A C 1
ATOM 843 O O . LEU A 1 109 ? -13.834 6.864 6.293 1.00 90.81 109 LEU A O 1
ATOM 847 N N . LYS A 1 110 ? -14.463 4.932 7.257 1.00 85.75 110 LYS A N 1
ATOM 848 C CA . LYS A 1 110 ? -14.561 5.461 8.635 1.00 85.75 110 LYS A CA 1
ATOM 849 C C . LYS A 1 110 ? -13.635 4.782 9.639 1.00 85.75 110 LYS A C 1
ATOM 851 O O . LYS A 1 110 ? -13.437 5.314 10.726 1.00 85.75 110 LYS A O 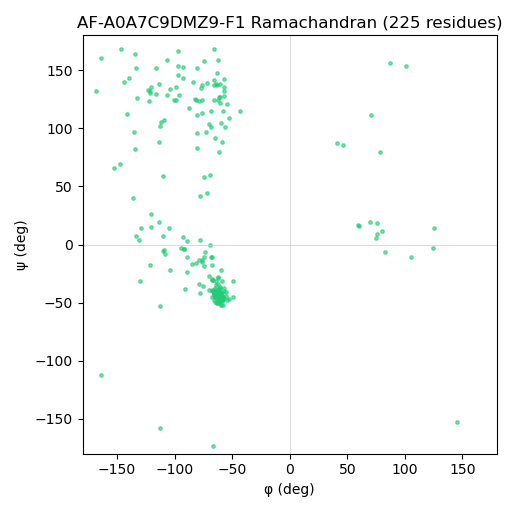1
ATOM 856 N N . THR A 1 111 ? -13.114 3.601 9.320 1.00 87.81 111 THR A N 1
ATOM 857 C CA . THR A 1 111 ? -12.385 2.770 10.280 1.00 87.81 111 THR A CA 1
ATOM 858 C C . THR A 1 111 ? -11.086 2.282 9.668 1.00 87.81 111 THR A C 1
ATOM 860 O O . THR A 1 111 ? -11.095 1.652 8.620 1.00 87.81 111 THR A O 1
ATOM 863 N N . TYR A 1 112 ? -9.983 2.539 10.368 1.00 91.69 112 TYR A N 1
ATOM 864 C CA . TYR A 1 112 ? -8.629 2.187 9.932 1.00 91.69 112 TYR A CA 1
ATOM 865 C C . TYR A 1 112 ? -7.998 1.061 10.771 1.00 91.69 112 TYR A C 1
ATOM 867 O O . TYR A 1 112 ? -6.905 0.590 10.471 1.00 91.69 112 TYR A O 1
ATOM 875 N N . THR A 1 113 ? -8.681 0.623 11.835 1.00 90.50 113 THR A N 1
ATOM 876 C CA . THR A 1 113 ? -8.152 -0.313 12.844 1.00 90.50 113 THR A CA 1
ATOM 877 C C . THR A 1 113 ? -8.145 -1.773 12.417 1.00 90.50 113 THR A C 1
ATOM 879 O O . THR A 1 113 ? -7.515 -2.585 13.081 1.00 90.50 113 THR A O 1
ATOM 882 N N . ASN A 1 114 ? -8.844 -2.125 11.337 1.00 89.56 114 ASN A N 1
ATOM 883 C CA . ASN A 1 114 ? -8.845 -3.492 10.810 1.00 89.56 114 ASN A CA 1
ATOM 884 C C . ASN A 1 114 ? -7.762 -3.701 9.740 1.00 89.56 114 ASN A C 1
ATOM 886 O O . ASN A 1 114 ? -7.599 -4.815 9.250 1.00 89.56 114 ASN A O 1
ATOM 890 N N . GLY A 1 115 ? -7.030 -2.644 9.380 1.00 91.06 115 GLY A N 1
ATOM 891 C CA . GLY A 1 115 ? -6.169 -2.637 8.207 1.00 91.06 115 GLY A CA 1
ATOM 892 C C . GLY A 1 115 ? -6.794 -1.909 7.022 1.00 91.06 115 GLY A C 1
ATOM 893 O O . GLY A 1 115 ? -8.014 -1.786 6.928 1.00 91.06 115 GLY A O 1
ATOM 894 N N . ILE A 1 116 ? -5.933 -1.396 6.149 1.00 97.12 116 ILE A N 1
ATOM 895 C CA . ILE A 1 116 ? -6.267 -0.607 4.959 1.00 97.12 116 ILE A CA 1
ATOM 896 C C . ILE A 1 116 ? -5.347 -1.035 3.824 1.00 97.12 116 ILE A C 1
ATOM 898 O O . ILE A 1 116 ? -4.163 -1.298 4.038 1.00 97.12 116 ILE A O 1
ATOM 902 N N . ASN A 1 117 ? -5.891 -1.065 2.616 1.00 97.56 117 ASN A N 1
ATOM 903 C CA . ASN A 1 117 ? -5.137 -1.337 1.413 1.00 97.56 117 ASN A CA 1
ATOM 904 C C . ASN A 1 117 ? -4.777 -0.041 0.674 1.00 97.56 117 ASN A C 1
ATOM 906 O O . ASN A 1 117 ? -5.649 0.766 0.344 1.00 97.56 117 ASN A O 1
ATOM 910 N N . PHE A 1 118 ? -3.486 0.141 0.428 1.00 97.56 118 PHE A N 1
ATOM 911 C CA . PHE A 1 118 ? -2.906 1.239 -0.337 1.00 97.56 118 PHE A CA 1
ATOM 912 C C . PHE A 1 118 ? -2.384 0.780 -1.707 1.00 97.56 118 PHE A C 1
ATOM 914 O O . PHE A 1 118 ? -2.025 1.630 -2.517 1.00 97.56 118 PHE A O 1
ATOM 921 N N . ALA A 1 119 ? -2.349 -0.529 -1.983 1.00 96.00 119 ALA A N 1
ATOM 922 C CA . ALA A 1 119 ? -1.891 -1.078 -3.254 1.00 96.00 119 ALA A CA 1
ATOM 923 C C . ALA A 1 119 ? -2.757 -0.580 -4.416 1.00 96.00 119 ALA A C 1
ATOM 925 O O . ALA A 1 119 ? -3.981 -0.508 -4.301 1.00 96.00 119 ALA A O 1
ATOM 926 N N . SER A 1 120 ? -2.117 -0.240 -5.532 1.00 94.00 120 SER A N 1
ATOM 927 C CA . SER A 1 120 ? -2.768 0.374 -6.690 1.00 94.00 120 SER A CA 1
ATOM 928 C C . SER A 1 120 ? -2.155 -0.128 -7.989 1.00 94.00 120 SER A C 1
ATOM 930 O O . SER A 1 120 ? -0.942 -0.275 -8.107 1.00 94.00 120 SER A O 1
ATOM 932 N N . ALA A 1 121 ? -2.978 -0.388 -8.994 1.00 92.00 121 ALA A N 1
ATOM 933 C CA . ALA A 1 121 ? -2.527 -0.943 -10.256 1.00 92.00 121 ALA A CA 1
ATOM 934 C C . ALA A 1 121 ? -1.454 -0.096 -10.935 1.00 92.00 121 ALA A C 1
ATOM 936 O O . ALA A 1 121 ? -1.513 1.132 -10.967 1.00 92.00 121 ALA A O 1
ATOM 937 N N . SER A 1 122 ? -0.497 -0.789 -11.558 1.00 91.19 122 SER A N 1
ATOM 938 C CA . SER A 1 122 ? 0.654 -0.171 -12.222 1.00 91.19 122 SER A CA 1
ATOM 939 C C . SER A 1 122 ? 1.554 0.668 -11.308 1.00 91.19 122 SER A C 1
ATOM 941 O O . SER A 1 122 ? 2.345 1.452 -11.833 1.00 91.19 122 SER A O 1
ATOM 943 N N . ALA A 1 123 ? 1.454 0.523 -9.982 1.00 93.19 123 ALA A N 1
ATOM 944 C CA . ALA A 1 123 ? 2.343 1.210 -9.059 1.00 93.19 123 ALA A CA 1
ATOM 945 C C . ALA A 1 123 ? 3.807 0.868 -9.356 1.00 93.19 123 ALA A C 1
ATOM 947 O O . ALA A 1 123 ? 4.193 -0.304 -9.430 1.00 93.19 123 ALA A O 1
ATOM 948 N N . CYS A 1 124 ? 4.603 1.919 -9.513 1.00 94.69 124 CYS A N 1
ATOM 949 C CA . CYS A 1 124 ? 6.052 1.859 -9.624 1.00 94.69 124 CYS A CA 1
ATOM 950 C C . CYS A 1 124 ? 6.687 2.365 -8.326 1.00 94.69 124 CYS A C 1
ATOM 952 O O . CYS A 1 124 ? 6.067 3.105 -7.557 1.00 94.69 124 CYS A O 1
ATOM 954 N N . VAL A 1 125 ? 7.936 1.984 -8.092 1.00 95.50 125 VAL A N 1
ATOM 955 C CA . VAL A 1 125 ? 8.759 2.555 -7.020 1.00 95.50 125 VAL A CA 1
ATOM 956 C C . VAL A 1 125 ? 9.299 3.916 -7.424 1.00 95.50 125 VAL A C 1
ATOM 958 O O . VAL A 1 125 ? 9.345 4.836 -6.606 1.00 95.50 125 VAL A O 1
ATOM 961 N N . LEU A 1 126 ? 9.737 4.035 -8.675 1.00 95.06 126 LEU A N 1
ATOM 962 C CA . LEU A 1 126 ? 10.262 5.274 -9.214 1.00 95.06 126 LEU A CA 1
ATOM 963 C C . LEU A 1 126 ? 9.106 6.175 -9.651 1.00 95.06 126 LEU A C 1
ATOM 965 O O . LEU A 1 126 ? 8.243 5.796 -10.451 1.00 95.06 126 LEU A O 1
ATOM 969 N N . VAL A 1 127 ? 9.112 7.396 -9.121 1.00 93.19 127 VAL A N 1
ATOM 970 C CA . VAL A 1 127 ? 8.123 8.427 -9.443 1.00 93.19 127 VAL A CA 1
ATOM 971 C C . VAL A 1 127 ? 8.243 8.804 -10.919 1.00 93.19 127 VAL A C 1
ATOM 973 O O . VAL A 1 127 ? 9.337 8.939 -11.463 1.00 93.19 127 VAL A O 1
ATOM 976 N N . GLY A 1 128 ? 7.102 8.980 -11.585 1.00 88.75 128 GLY A N 1
ATOM 977 C CA . GLY A 1 128 ? 7.054 9.448 -12.973 1.00 88.75 128 GLY A CA 1
ATOM 978 C C . GLY A 1 128 ? 7.259 8.371 -14.043 1.00 88.75 128 GLY A C 1
ATOM 979 O O . GLY A 1 128 ? 7.018 8.655 -15.212 1.00 88.75 128 GLY A O 1
ATOM 980 N N . VAL A 1 129 ? 7.601 7.127 -13.678 1.00 89.06 129 VAL A N 1
ATOM 981 C CA . VAL A 1 129 ? 7.648 6.000 -14.635 1.00 89.06 129 VAL A CA 1
ATOM 982 C C . VAL A 1 129 ? 6.257 5.708 -15.205 1.00 89.06 129 VAL A C 1
ATOM 984 O O . VAL A 1 129 ? 6.102 5.442 -16.396 1.00 89.06 129 VAL A O 1
ATOM 987 N N . ARG A 1 130 ? 5.222 5.801 -14.363 1.00 88.88 130 ARG A N 1
ATOM 988 C CA . ARG A 1 130 ? 3.811 5.736 -14.770 1.00 88.88 130 ARG A CA 1
ATOM 989 C C . ARG A 1 130 ? 3.016 6.843 -14.076 1.00 88.88 130 ARG A C 1
ATOM 991 O O . ARG A 1 130 ? 2.355 6.569 -13.083 1.00 88.88 130 ARG A O 1
ATOM 998 N N . PRO A 1 131 ? 3.034 8.083 -14.600 1.00 85.94 131 PRO A N 1
ATOM 999 C CA . PRO A 1 131 ? 2.456 9.256 -13.927 1.00 85.94 131 PRO A CA 1
ATOM 1000 C C . PRO A 1 131 ? 0.955 9.156 -13.632 1.00 85.94 131 PRO A C 1
ATOM 1002 O O . PRO A 1 131 ? 0.436 9.855 -12.773 1.00 85.94 131 PRO A O 1
ATOM 1005 N N . ALA A 1 132 ? 0.243 8.299 -14.364 1.00 87.19 132 ALA A N 1
ATOM 1006 C CA . ALA A 1 132 ? -1.175 8.054 -14.146 1.00 87.19 132 ALA A CA 1
ATOM 1007 C C . ALA A 1 132 ? -1.472 7.159 -12.926 1.00 87.19 132 ALA A C 1
ATOM 1009 O O . ALA A 1 132 ? -2.645 7.043 -12.556 1.00 87.19 132 ALA A O 1
ATOM 1010 N N . ALA A 1 133 ? -0.454 6.483 -12.376 1.00 89.25 133 ALA A N 1
ATOM 1011 C CA . ALA A 1 133 ? -0.559 5.509 -11.293 1.00 89.25 133 ALA A CA 1
ATOM 1012 C C . ALA A 1 133 ? -0.257 6.138 -9.938 1.00 89.25 133 ALA A C 1
ATOM 1014 O O . ALA A 1 133 ? 0.501 7.098 -9.838 1.00 89.25 133 ALA A O 1
ATOM 1015 N N . ILE A 1 134 ? -0.826 5.546 -8.888 1.00 93.38 134 ILE A N 1
ATOM 1016 C CA . ILE A 1 134 ? -0.441 5.856 -7.511 1.00 93.38 134 ILE A CA 1
ATOM 1017 C C . ILE A 1 134 ? 0.841 5.070 -7.230 1.00 93.38 134 ILE A C 1
ATOM 1019 O O . ILE A 1 134 ? 0.796 3.873 -6.930 1.00 93.38 134 ILE A O 1
ATOM 1023 N N . ASP A 1 135 ? 1.979 5.738 -7.390 1.00 94.75 135 ASP A N 1
ATOM 1024 C CA . ASP A 1 135 ? 3.294 5.167 -7.109 1.00 94.75 135 ASP A CA 1
ATOM 1025 C C . ASP A 1 135 ? 3.492 4.862 -5.615 1.00 94.75 135 ASP A C 1
ATOM 1027 O O . ASP A 1 135 ? 2.708 5.262 -4.750 1.00 94.75 135 ASP A O 1
ATOM 1031 N N . PHE A 1 136 ? 4.551 4.117 -5.301 1.00 96.25 136 PHE A N 1
ATOM 1032 C CA . PHE A 1 136 ? 4.812 3.678 -3.934 1.00 96.25 136 PHE A CA 1
ATOM 1033 C C . PHE A 1 136 ? 5.053 4.848 -2.965 1.00 96.25 136 PHE A C 1
ATOM 1035 O O . PHE A 1 136 ? 4.698 4.742 -1.789 1.00 96.25 136 PHE A O 1
ATOM 1042 N N . THR A 1 137 ? 5.569 5.985 -3.450 1.00 96.75 137 THR A N 1
ATOM 1043 C CA . THR A 1 137 ? 5.701 7.196 -2.628 1.00 96.75 137 THR A CA 1
ATOM 1044 C C . THR A 1 137 ? 4.323 7.689 -2.199 1.00 96.75 137 THR A C 1
ATOM 1046 O O . THR A 1 137 ? 4.082 7.867 -1.004 1.00 96.75 137 THR A O 1
ATOM 1049 N N . ALA A 1 138 ? 3.386 7.825 -3.138 1.00 96.69 138 ALA A N 1
ATOM 1050 C CA . ALA A 1 138 ? 2.020 8.243 -2.841 1.00 96.69 138 ALA A CA 1
ATOM 1051 C C . ALA A 1 138 ? 1.291 7.259 -1.904 1.00 96.69 138 ALA A C 1
ATOM 1053 O O . ALA A 1 138 ? 0.586 7.689 -0.991 1.00 96.69 138 ALA A O 1
ATOM 1054 N N . GLN A 1 139 ? 1.503 5.945 -2.057 1.00 97.56 139 GLN A N 1
ATOM 1055 C CA . GLN A 1 139 ? 0.938 4.940 -1.138 1.00 97.56 139 GLN A CA 1
ATOM 1056 C C . GLN A 1 139 ? 1.416 5.140 0.307 1.00 97.56 139 GLN A C 1
ATOM 1058 O O . GLN A 1 139 ? 0.629 5.029 1.250 1.00 97.56 139 GLN A O 1
ATOM 1063 N N . VAL A 1 140 ? 2.700 5.453 0.491 1.00 98.12 140 VAL A N 1
ATOM 1064 C CA . VAL A 1 140 ? 3.287 5.705 1.813 1.00 98.12 140 VAL A CA 1
ATOM 1065 C C . VAL A 1 140 ? 2.767 7.014 2.397 1.00 98.12 140 VAL A C 1
ATOM 1067 O O . VAL A 1 140 ? 2.455 7.052 3.585 1.00 98.12 140 VAL A O 1
ATOM 1070 N N . GLU A 1 141 ? 2.599 8.061 1.591 1.00 98.12 141 GLU A N 1
ATOM 1071 C CA . GLU A 1 141 ? 2.003 9.317 2.062 1.00 98.12 141 GLU A CA 1
ATOM 1072 C C . GLU A 1 141 ? 0.542 9.131 2.497 1.00 98.12 141 GLU A C 1
ATOM 1074 O O . GLU A 1 141 ? 0.169 9.571 3.586 1.00 98.12 141 GLU A O 1
ATOM 1079 N N . TYR A 1 142 ? -0.261 8.360 1.757 1.00 98.12 142 TYR A N 1
ATOM 1080 C CA . TYR A 1 142 ? -1.609 7.987 2.202 1.00 98.12 142 TYR A CA 1
ATOM 1081 C C . TYR A 1 142 ? -1.609 7.203 3.517 1.00 98.12 142 TYR A C 1
ATOM 1083 O O . TYR A 1 142 ? -2.480 7.410 4.367 1.00 98.12 142 TYR A O 1
ATOM 1091 N N . PHE A 1 143 ? -0.622 6.333 3.728 1.00 98.38 143 PHE A N 1
ATOM 1092 C CA . PHE A 1 143 ? -0.445 5.669 5.014 1.00 98.38 143 PHE A CA 1
ATOM 1093 C C . PHE A 1 143 ? -0.138 6.671 6.138 1.00 98.38 143 PHE A C 1
ATOM 1095 O O . PHE A 1 143 ? -0.736 6.578 7.212 1.00 98.38 143 PHE A O 1
ATOM 1102 N N . ARG A 1 144 ? 0.728 7.665 5.908 1.00 98.31 144 ARG A N 1
ATOM 1103 C CA . ARG A 1 144 ? 1.021 8.706 6.909 1.00 98.31 144 ARG A CA 1
ATOM 1104 C C . ARG A 1 144 ? -0.210 9.537 7.239 1.00 98.31 144 ARG A C 1
ATOM 1106 O O . ARG A 1 144 ? -0.498 9.754 8.415 1.00 98.31 144 ARG A O 1
ATOM 1113 N N . GLU A 1 145 ? -0.974 9.948 6.232 1.00 97.81 145 GLU A N 1
ATOM 1114 C CA . GLU A 1 145 ? -2.249 10.638 6.441 1.00 97.81 145 GLU A CA 1
ATOM 1115 C C . GLU A 1 145 ? -3.220 9.800 7.278 1.00 97.81 145 GLU A C 1
ATOM 1117 O O . GLU A 1 145 ? -3.842 10.309 8.212 1.00 97.81 145 GLU A O 1
ATOM 1122 N N . MET A 1 146 ? -3.335 8.506 6.969 1.00 97.25 146 MET A N 1
ATOM 1123 C CA . MET A 1 146 ? -4.164 7.564 7.715 1.00 97.25 146 MET A CA 1
ATOM 1124 C C . MET A 1 146 ? -3.728 7.484 9.183 1.00 97.25 146 MET A C 1
ATOM 1126 O O . MET A 1 146 ? -4.570 7.598 10.076 1.00 97.25 146 MET A O 1
ATOM 1130 N N . VAL A 1 147 ? -2.421 7.388 9.450 1.00 97.56 147 VAL A N 1
ATOM 1131 C CA . VAL A 1 147 ? -1.859 7.397 10.809 1.00 97.56 147 VAL A CA 1
ATOM 1132 C C . VAL A 1 147 ? -2.231 8.684 11.555 1.00 97.56 147 VAL A C 1
ATOM 1134 O O . VAL A 1 147 ? -2.632 8.622 12.720 1.00 97.56 147 VAL A O 1
ATOM 1137 N N . GLN A 1 148 ? -2.158 9.851 10.905 1.00 97.44 148 GLN A N 1
ATOM 1138 C CA . GLN A 1 148 ? -2.577 11.120 11.516 1.00 97.44 148 GLN A CA 1
ATOM 1139 C C . GLN A 1 148 ? -4.082 11.146 11.812 1.00 97.44 148 GLN A C 1
ATOM 1141 O O . GLN A 1 148 ? -4.484 11.512 12.918 1.00 97.44 148 GLN A O 1
ATOM 1146 N N . LYS A 1 149 ? -4.918 10.682 10.875 1.00 96.44 149 LYS A N 1
ATOM 1147 C CA . LYS A 1 149 ? -6.372 10.559 11.077 1.00 96.44 149 LYS A CA 1
ATOM 1148 C C . LYS A 1 149 ? -6.700 9.622 12.240 1.00 96.44 149 LYS A C 1
ATOM 1150 O O . LYS A 1 149 ? -7.564 9.945 13.051 1.00 96.44 149 LYS A O 1
ATOM 1155 N N . MET A 1 150 ? -5.988 8.503 12.380 1.00 95.75 150 MET A N 1
ATOM 1156 C CA . MET A 1 150 ? -6.140 7.612 13.534 1.00 95.75 150 MET A CA 1
ATOM 1157 C C . MET A 1 150 ? -5.792 8.320 14.843 1.00 95.75 150 MET A C 1
ATOM 1159 O O . MET A 1 150 ? -6.588 8.287 15.780 1.00 95.75 150 MET A O 1
ATOM 1163 N N . LYS A 1 151 ? -4.645 9.007 14.910 1.00 96.75 151 LYS A N 1
ATOM 1164 C CA . LYS A 1 151 ? -4.226 9.752 16.111 1.00 96.75 151 LYS A CA 1
ATOM 1165 C C . LYS A 1 151 ? -5.271 10.796 16.518 1.00 96.75 151 LYS A C 1
ATOM 1167 O O . LYS A 1 151 ? -5.580 10.907 17.701 1.00 96.75 151 LYS A O 1
ATOM 1172 N N . GLN A 1 152 ? -5.874 11.488 15.551 1.00 96.25 152 GLN A N 1
ATOM 1173 C CA . GLN A 1 152 ? -6.959 12.447 15.790 1.00 96.25 152 GLN A CA 1
ATOM 1174 C C . GLN A 1 152 ? -8.257 11.781 16.277 1.00 96.25 152 GLN A C 1
ATOM 1176 O O . GLN A 1 152 ? -8.921 12.314 17.159 1.00 96.25 152 GLN A O 1
ATOM 1181 N N . GLN A 1 153 ? -8.628 10.622 15.724 1.00 94.19 153 GLN A N 1
ATOM 1182 C CA . GLN A 1 153 ? -9.903 9.957 16.028 1.00 94.19 153 GLN A CA 1
ATOM 1183 C C . GLN A 1 153 ? -9.913 9.185 17.351 1.00 94.19 153 GLN A C 1
ATOM 1185 O O . GLN A 1 153 ? -10.963 9.078 17.980 1.00 94.19 153 GLN A O 1
ATOM 1190 N N . MET A 1 154 ? -8.785 8.592 17.753 1.00 94.69 154 MET A N 1
ATOM 1191 C CA . MET A 1 154 ? -8.733 7.696 18.919 1.00 94.69 154 MET A CA 1
ATOM 1192 C C . MET A 1 154 ? -7.613 7.994 19.915 1.00 94.69 154 MET A C 1
ATOM 1194 O O . MET A 1 154 ? -7.459 7.253 20.885 1.00 94.69 154 MET A O 1
ATOM 1198 N N . GLY A 1 155 ? -6.851 9.064 19.692 1.00 96.50 155 GLY A N 1
ATOM 1199 C CA . GLY A 1 155 ? -5.729 9.452 20.534 1.00 96.50 155 GLY A CA 1
ATOM 1200 C C . GLY A 1 155 ? -4.413 8.783 20.138 1.00 96.50 155 GLY A C 1
ATOM 1201 O O . GLY A 1 155 ? -4.367 7.707 19.535 1.00 96.50 155 GLY A O 1
ATOM 1202 N N . GLN A 1 156 ? -3.320 9.448 20.510 1.00 96.25 156 GLN A N 1
ATOM 1203 C CA . GLN A 1 156 ? -1.954 9.082 20.140 1.00 96.25 156 GLN A CA 1
ATOM 1204 C C . GLN A 1 156 ? -1.566 7.671 20.599 1.00 96.25 156 GLN A C 1
ATOM 1206 O O . GLN A 1 156 ? -1.022 6.896 19.817 1.00 96.25 156 GLN A O 1
ATOM 1211 N N . GLU A 1 157 ? -1.844 7.341 21.860 1.00 95.44 157 GLU A N 1
ATOM 1212 C CA . GLU A 1 157 ? -1.443 6.075 22.476 1.00 95.44 157 GLU A CA 1
ATOM 1213 C C . GLU A 1 157 ? -2.132 4.883 21.806 1.00 95.44 157 GLU A C 1
ATOM 1215 O O . GLU A 1 157 ? -1.471 3.944 21.358 1.00 95.44 157 GLU A O 1
ATOM 1220 N N . LYS A 1 158 ? -3.458 4.962 21.646 1.00 94.31 158 LYS A N 1
ATOM 1221 C CA . LYS A 1 158 ? -4.249 3.899 21.024 1.00 94.31 158 LYS A CA 1
ATOM 1222 C C . LYS A 1 158 ? -3.905 3.721 19.547 1.00 94.31 158 LYS A C 1
ATOM 1224 O O . LYS A 1 158 ? -3.761 2.588 19.096 1.00 94.31 158 LYS A O 1
ATOM 1229 N N . ALA A 1 159 ? -3.720 4.817 18.806 1.00 95.81 159 ALA A N 1
ATOM 1230 C CA . ALA A 1 159 ? -3.283 4.748 17.415 1.00 95.81 159 ALA A CA 1
ATOM 1231 C C . ALA A 1 159 ? -1.898 4.091 17.296 1.00 95.81 159 ALA A C 1
ATOM 1233 O O . ALA A 1 159 ? -1.733 3.152 16.522 1.00 95.81 159 ALA A O 1
ATOM 1234 N N . ASN A 1 160 ? -0.925 4.517 18.107 1.00 95.81 160 ASN A N 1
ATOM 1235 C CA . ASN A 1 160 ? 0.420 3.936 18.111 1.00 95.81 160 ASN A CA 1
ATOM 1236 C C . ASN A 1 160 ? 0.408 2.444 18.471 1.00 95.81 160 ASN A C 1
ATOM 1238 O O . ASN A 1 160 ? 1.165 1.675 17.880 1.00 95.81 160 ASN A O 1
ATOM 1242 N N . ASN A 1 161 ? -0.456 2.028 19.402 1.00 94.88 161 ASN A N 1
ATOM 1243 C CA . ASN A 1 161 ? -0.623 0.621 19.746 1.00 94.88 161 ASN A CA 1
ATOM 1244 C C . ASN A 1 161 ? -1.072 -0.190 18.516 1.00 94.88 161 ASN A C 1
ATOM 1246 O O . ASN A 1 161 ? -0.369 -1.126 18.133 1.00 94.88 161 ASN A O 1
ATOM 1250 N N . VAL A 1 162 ? -2.137 0.243 17.826 1.00 94.69 162 VAL A N 1
ATOM 1251 C CA . VAL A 1 162 ? -2.637 -0.433 16.612 1.00 94.69 162 VAL A CA 1
ATOM 1252 C C . VAL A 1 162 ? -1.559 -0.509 15.529 1.00 94.69 162 VAL A C 1
ATOM 1254 O O . VAL A 1 162 ? -1.321 -1.581 14.982 1.00 94.69 162 VAL A O 1
ATOM 1257 N N . ILE A 1 163 ? -0.872 0.602 15.250 1.00 96.56 163 ILE A N 1
ATOM 1258 C CA . ILE A 1 163 ? 0.197 0.670 14.242 1.00 96.56 163 ILE A CA 1
ATOM 1259 C C . ILE A 1 163 ? 1.359 -0.273 14.602 1.00 96.56 163 ILE A C 1
ATOM 1261 O O . ILE A 1 163 ? 1.825 -1.034 13.756 1.00 96.56 163 ILE A O 1
ATOM 1265 N N . SER A 1 164 ? 1.792 -0.305 15.865 1.00 96.38 164 SER A N 1
ATOM 1266 C CA . SER A 1 164 ? 2.893 -1.180 16.294 1.00 96.38 164 SER A CA 1
ATOM 1267 C C . SER A 1 164 ? 2.551 -2.671 16.238 1.00 96.38 164 SER A C 1
ATOM 1269 O O . SER A 1 164 ? 3.427 -3.502 15.987 1.00 96.38 164 SER A O 1
ATOM 1271 N N . GLN A 1 165 ? 1.275 -3.011 16.431 1.00 94.75 165 GLN A N 1
ATOM 1272 C CA . GLN A 1 165 ? 0.773 -4.378 16.371 1.00 94.75 165 GLN A CA 1
ATOM 1273 C C . GLN A 1 165 ? 0.279 -4.785 14.977 1.00 94.75 165 GLN A C 1
ATOM 1275 O O . GLN A 1 165 ? -0.071 -5.950 14.786 1.00 94.75 165 GLN A O 1
ATOM 1280 N N . ALA A 1 166 ? 0.268 -3.8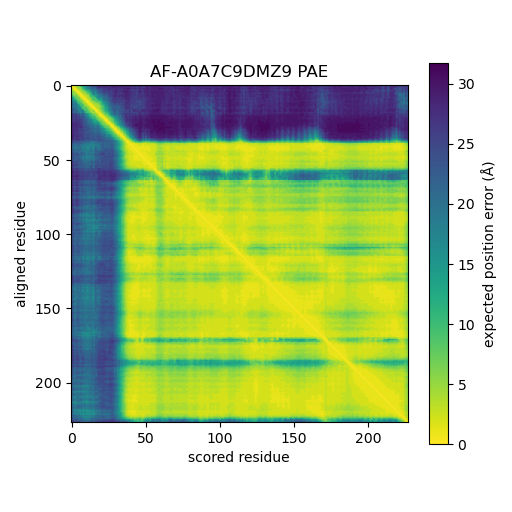93 13.989 1.00 96.19 166 ALA A N 1
ATOM 1281 C CA . ALA A 1 166 ? -0.168 -4.211 12.634 1.00 96.19 166 ALA A CA 1
ATOM 1282 C C . ALA A 1 166 ? 0.863 -5.047 11.859 1.00 96.19 166 ALA A C 1
ATOM 1284 O O . ALA A 1 166 ? 2.058 -5.049 12.169 1.00 96.19 166 ALA A O 1
ATOM 1285 N N . VAL A 1 167 ? 0.390 -5.750 10.830 1.00 96.88 167 VAL A N 1
ATOM 1286 C CA . VAL A 1 167 ? 1.217 -6.395 9.804 1.00 96.88 167 VAL A CA 1
ATOM 1287 C C . VAL A 1 167 ? 1.160 -5.561 8.532 1.00 96.88 167 VAL A C 1
ATOM 1289 O O . VAL A 1 167 ? 0.089 -5.142 8.099 1.00 96.88 167 VAL A O 1
ATOM 1292 N N . TYR A 1 168 ? 2.328 -5.337 7.944 1.00 97.62 168 TYR A N 1
ATOM 1293 C CA . TYR A 1 168 ? 2.539 -4.562 6.733 1.00 97.62 168 TYR A CA 1
ATOM 1294 C C . TYR A 1 168 ? 2.904 -5.528 5.617 1.00 97.62 168 TYR A C 1
ATOM 1296 O O . TYR A 1 168 ? 3.991 -6.104 5.628 1.00 97.62 168 TYR A O 1
ATOM 1304 N N . LEU A 1 169 ? 1.973 -5.745 4.700 1.00 97.25 169 LEU A N 1
ATOM 1305 C CA . LEU A 1 169 ? 2.104 -6.676 3.596 1.00 97.25 169 LEU A CA 1
ATOM 1306 C C . LEU A 1 169 ? 2.465 -5.910 2.322 1.00 97.25 169 LEU A C 1
ATOM 1308 O O . LEU A 1 169 ? 1.740 -5.007 1.911 1.00 97.25 169 LEU A O 1
ATOM 1312 N N . PHE A 1 170 ? 3.565 -6.303 1.696 1.00 95.56 170 PHE A N 1
ATOM 1313 C CA . PHE A 1 170 ? 4.071 -5.716 0.465 1.00 95.56 170 PHE A CA 1
ATOM 1314 C C . PHE A 1 170 ? 4.036 -6.765 -0.643 1.00 95.56 170 PHE A C 1
ATOM 1316 O O . PHE A 1 170 ? 4.514 -7.890 -0.472 1.00 95.56 170 PHE A O 1
ATOM 1323 N N . ASP A 1 171 ? 3.451 -6.383 -1.768 1.00 88.38 171 ASP A N 1
ATOM 1324 C CA . ASP A 1 171 ? 3.548 -7.106 -3.033 1.00 88.38 171 ASP A CA 1
ATOM 1325 C C . ASP A 1 171 ? 4.988 -7.063 -3.594 1.00 88.38 171 ASP A C 1
ATOM 1327 O O . ASP A 1 171 ? 5.914 -6.532 -2.973 1.00 88.38 171 ASP A O 1
ATOM 1331 N N . ILE A 1 172 ? 5.161 -7.578 -4.806 1.00 78.69 172 ILE A N 1
ATOM 1332 C CA . ILE A 1 172 ? 6.305 -7.411 -5.695 1.00 78.69 172 ILE A CA 1
ATOM 1333 C C . ILE A 1 172 ? 6.481 -5.925 -6.056 1.00 78.69 172 ILE A C 1
ATOM 1335 O O . ILE A 1 172 ? 6.123 -5.427 -7.124 1.00 78.69 172 ILE A O 1
ATOM 1339 N N . ILE A 1 173 ? 7.072 -5.178 -5.135 1.00 79.31 173 ILE A N 1
ATOM 1340 C CA . ILE A 1 173 ? 7.360 -3.761 -5.329 1.00 79.31 173 ILE A CA 1
ATOM 1341 C C . ILE A 1 173 ? 8.574 -3.614 -6.254 1.00 79.31 173 ILE A C 1
ATOM 1343 O O . ILE A 1 173 ? 9.644 -4.161 -5.991 1.00 79.31 173 ILE A O 1
ATOM 1347 N N . GLY A 1 174 ? 8.399 -2.872 -7.350 1.00 84.75 174 GLY A N 1
ATOM 1348 C CA . GLY A 1 174 ? 9.424 -2.662 -8.380 1.00 84.75 174 GLY A CA 1
ATOM 1349 C C . GLY A 1 174 ? 9.196 -3.449 -9.675 1.00 84.75 174 GLY A C 1
ATOM 1350 O O . GLY A 1 174 ? 9.862 -3.186 -10.673 1.00 84.75 174 GLY A O 1
ATOM 1351 N N . GLY A 1 175 ? 8.250 -4.399 -9.707 1.00 89.94 175 GLY A N 1
ATOM 1352 C CA . GLY A 1 175 ? 7.970 -5.199 -10.907 1.00 89.94 175 GLY A CA 1
ATOM 1353 C C . GLY A 1 175 ? 7.567 -4.343 -12.115 1.00 89.94 175 GLY A C 1
ATOM 1354 O O . GLY A 1 175 ? 8.085 -4.529 -13.219 1.00 89.94 175 GLY A O 1
ATOM 1355 N N . ASN A 1 176 ? 6.698 -3.351 -11.900 1.00 91.94 176 ASN A N 1
ATOM 1356 C CA . ASN A 1 176 ? 6.256 -2.440 -12.960 1.00 91.94 176 ASN A CA 1
ATOM 1357 C C . ASN A 1 176 ? 7.374 -1.536 -13.493 1.00 91.94 176 ASN A C 1
ATOM 1359 O O . ASN A 1 176 ? 7.352 -1.220 -14.684 1.00 91.94 176 ASN A O 1
ATOM 1363 N N . ASP A 1 177 ? 8.356 -1.173 -12.661 1.00 94.19 177 ASP A N 1
ATOM 1364 C CA . ASP A 1 177 ? 9.546 -0.422 -13.069 1.00 94.19 177 ASP A CA 1
ATOM 1365 C C . ASP A 1 177 ? 10.354 -1.223 -14.101 1.00 94.19 177 ASP A C 1
ATOM 1367 O O . ASP A 1 177 ? 10.624 -0.736 -15.199 1.00 94.19 177 ASP A O 1
ATOM 1371 N N . TYR A 1 178 ? 10.635 -2.504 -13.824 1.00 91.19 178 TYR A N 1
ATOM 1372 C CA . TYR A 1 178 ? 11.318 -3.379 -14.787 1.00 91.19 178 TYR A CA 1
ATOM 1373 C C . TYR A 1 178 ? 10.501 -3.605 -16.058 1.00 91.19 178 TYR A C 1
ATOM 1375 O O . TYR A 1 178 ? 11.049 -3.552 -17.160 1.00 91.19 178 TYR A O 1
ATOM 1383 N N . VAL A 1 179 ? 9.191 -3.838 -15.931 1.00 91.00 179 VAL A N 1
ATOM 1384 C CA . VAL A 1 179 ? 8.311 -4.003 -17.097 1.00 91.00 179 VAL A CA 1
ATOM 1385 C C . VAL A 1 179 ? 8.334 -2.748 -17.968 1.00 91.00 179 VAL A C 1
ATOM 1387 O O . VAL A 1 179 ? 8.381 -2.866 -19.192 1.00 91.00 179 VAL A O 1
ATOM 1390 N N . GLN A 1 180 ? 8.308 -1.554 -17.371 1.00 91.25 180 GLN A N 1
ATOM 1391 C CA . GLN A 1 180 ? 8.379 -0.306 -18.126 1.00 91.25 180 GLN A CA 1
ATOM 1392 C C . GLN A 1 180 ? 9.751 -0.126 -18.782 1.00 91.25 180 GLN A C 1
ATOM 1394 O O . GLN A 1 180 ? 9.812 0.133 -19.981 1.00 91.25 180 GLN A O 1
ATOM 1399 N N . LEU A 1 181 ? 10.836 -0.376 -18.043 1.00 93.00 181 LEU A N 1
ATOM 1400 C CA . LEU A 1 181 ? 12.195 -0.308 -18.572 1.00 93.00 181 LEU A CA 1
ATOM 1401 C C . LEU A 1 181 ? 12.378 -1.207 -19.805 1.00 93.00 181 LEU A C 1
ATOM 1403 O O . LEU A 1 181 ? 12.975 -0.784 -20.797 1.00 93.00 181 LEU A O 1
ATOM 1407 N N . LEU A 1 182 ? 11.864 -2.439 -19.756 1.00 91.50 182 LEU A N 1
ATOM 1408 C CA . LEU A 1 182 ? 11.928 -3.379 -20.876 1.00 91.50 182 LEU A CA 1
ATOM 1409 C C . LEU A 1 182 ? 11.077 -2.920 -22.067 1.00 91.50 182 LEU A C 1
ATOM 1411 O O . LEU A 1 182 ? 11.515 -3.061 -23.207 1.00 91.50 182 LEU A O 1
ATOM 1415 N N . LYS A 1 183 ? 9.893 -2.344 -21.822 1.00 90.88 183 LYS A N 1
ATOM 1416 C CA . LYS A 1 183 ? 9.027 -1.797 -22.881 1.00 90.88 183 LYS A CA 1
ATOM 1417 C C . LYS A 1 183 ? 9.677 -0.620 -23.605 1.00 90.88 183 LYS A C 1
ATOM 1419 O O . LYS A 1 183 ? 9.703 -0.611 -24.833 1.00 90.88 183 LYS A O 1
ATOM 1424 N N . ASP A 1 184 ? 10.257 0.321 -22.865 1.00 91.00 184 ASP A N 1
ATOM 1425 C CA . ASP A 1 184 ? 10.899 1.520 -23.428 1.00 91.00 184 ASP A CA 1
ATOM 1426 C C . ASP A 1 184 ? 12.176 1.191 -24.224 1.00 91.00 184 ASP A C 1
ATOM 1428 O O . ASP A 1 184 ? 12.658 1.987 -25.036 1.00 91.00 184 ASP A O 1
ATOM 1432 N N . ASN A 1 185 ? 12.721 -0.009 -24.007 1.00 91.44 185 ASN A N 1
ATOM 1433 C CA . ASN A 1 185 ? 13.946 -0.505 -24.622 1.00 91.44 185 ASN A CA 1
ATOM 1434 C C . ASN A 1 185 ? 13.722 -1.789 -25.427 1.00 91.44 185 ASN A C 1
ATOM 1436 O O . ASN A 1 185 ? 14.662 -2.562 -25.620 1.00 91.44 185 ASN A O 1
ATOM 1440 N N . ILE A 1 186 ? 12.504 -2.013 -25.931 1.00 85.88 186 ILE A N 1
ATOM 1441 C CA . ILE A 1 186 ? 12.222 -3.124 -26.839 1.00 85.88 186 ILE A CA 1
ATOM 1442 C C . ILE A 1 186 ? 13.155 -2.970 -28.058 1.00 85.88 186 ILE A C 1
ATOM 1444 O O . ILE A 1 186 ? 13.122 -1.961 -28.759 1.00 85.88 186 ILE A O 1
ATOM 1448 N N . ASN A 1 187 ? 14.073 -3.921 -28.254 1.00 88.12 187 ASN A N 1
ATOM 1449 C CA . ASN A 1 187 ? 15.159 -3.908 -29.258 1.00 88.12 187 ASN A CA 1
ATOM 1450 C C . ASN A 1 187 ? 16.431 -3.097 -28.932 1.00 88.12 187 ASN A C 1
ATOM 1452 O O . ASN A 1 187 ? 17.273 -2.916 -29.813 1.00 88.12 187 ASN A O 1
ATOM 1456 N N . LYS A 1 188 ? 16.628 -2.638 -27.693 1.00 90.12 188 LYS A N 1
ATOM 1457 C CA . LYS A 1 188 ? 17.885 -2.007 -27.257 1.00 90.12 188 LYS A CA 1
ATOM 1458 C C . LYS A 1 188 ? 18.590 -2.862 -26.211 1.00 90.12 188 LYS A C 1
ATOM 1460 O O . LYS A 1 188 ? 17.975 -3.359 -25.269 1.00 90.12 188 LYS A O 1
ATOM 1465 N N . THR A 1 189 ? 19.911 -2.978 -26.328 1.00 88.56 189 THR A N 1
ATOM 1466 C CA . THR A 1 189 ? 20.729 -3.562 -25.263 1.00 88.56 189 THR A CA 1
ATOM 1467 C C . THR A 1 189 ? 20.882 -2.550 -24.139 1.00 88.56 189 THR A C 1
ATOM 1469 O O . THR A 1 189 ? 21.540 -1.524 -24.294 1.00 88.56 189 THR A O 1
ATOM 1472 N N . ILE A 1 190 ? 20.302 -2.856 -22.983 1.00 90.69 190 ILE A N 1
ATOM 1473 C CA . ILE A 1 190 ? 20.518 -2.078 -21.764 1.00 90.69 190 ILE A CA 1
ATOM 1474 C C . ILE A 1 190 ? 21.874 -2.485 -21.179 1.00 90.69 190 ILE A C 1
ATOM 1476 O O . ILE A 1 190 ? 22.101 -3.669 -20.904 1.00 90.69 190 ILE A O 1
ATOM 1480 N N . SER A 1 191 ? 22.775 -1.519 -20.989 1.00 93.69 191 SER A N 1
ATOM 1481 C CA . SER A 1 191 ? 24.112 -1.793 -20.455 1.00 93.69 191 SER A CA 1
ATOM 1482 C C . SER A 1 191 ? 24.040 -2.358 -19.025 1.00 93.69 191 SER A C 1
ATOM 1484 O O . SER A 1 191 ? 23.147 -1.981 -18.260 1.00 93.69 191 SER A O 1
ATOM 1486 N N . PRO A 1 192 ? 24.976 -3.240 -18.619 1.00 93.69 192 PRO A N 1
ATOM 1487 C CA . PRO A 1 192 ? 25.016 -3.759 -17.251 1.00 93.69 192 PRO A CA 1
ATOM 1488 C C . PRO A 1 192 ? 25.084 -2.655 -16.187 1.00 93.69 192 PRO A C 1
ATOM 1490 O O . PRO A 1 192 ? 24.368 -2.724 -15.194 1.00 93.69 192 PRO A O 1
ATOM 1493 N N . ALA A 1 193 ? 25.870 -1.602 -16.437 1.00 95.25 193 ALA A N 1
ATOM 1494 C CA . ALA A 1 193 ? 25.995 -0.461 -15.532 1.00 95.25 193 ALA A CA 1
ATOM 1495 C C . ALA A 1 193 ? 24.667 0.291 -15.349 1.00 95.25 193 ALA A C 1
ATOM 1497 O O . ALA A 1 193 ? 24.308 0.646 -14.230 1.00 95.25 193 ALA A O 1
ATOM 1498 N N . PHE A 1 194 ? 23.903 0.492 -16.429 1.00 93.69 194 PHE A N 1
ATOM 1499 C CA . PHE A 1 194 ? 22.590 1.127 -16.328 1.00 93.69 194 PHE A CA 1
ATOM 1500 C C . PHE A 1 194 ? 21.604 0.255 -15.544 1.00 93.69 194 PHE A C 1
ATOM 1502 O O . PHE A 1 194 ? 20.897 0.768 -14.681 1.00 93.69 194 PHE A O 1
ATOM 1509 N N . LYS A 1 195 ? 21.589 -1.066 -15.788 1.00 92.31 195 LYS A N 1
ATOM 1510 C CA . LYS A 1 195 ? 20.760 -1.999 -15.006 1.00 92.31 195 LYS A CA 1
ATOM 1511 C C . LYS A 1 195 ? 21.091 -1.903 -13.519 1.00 92.31 195 LYS A C 1
ATOM 1513 O O . LYS A 1 195 ? 20.183 -1.805 -12.706 1.00 92.31 195 LYS A O 1
ATOM 1518 N N . GLU A 1 196 ? 22.375 -1.897 -13.165 1.00 94.06 196 GLU A N 1
ATOM 1519 C CA . GLU A 1 196 ? 22.805 -1.787 -11.770 1.00 94.06 196 GLU A CA 1
ATOM 1520 C C . GLU A 1 196 ? 22.346 -0.476 -11.121 1.00 94.06 196 GLU A C 1
ATOM 1522 O O . GLU A 1 196 ? 21.804 -0.504 -10.016 1.00 94.06 196 GLU A O 1
ATOM 1527 N N . LEU A 1 197 ? 22.513 0.658 -11.805 1.00 95.25 197 LEU A N 1
ATOM 1528 C CA . LEU A 1 197 ? 22.056 1.959 -11.311 1.00 95.25 197 LEU A CA 1
ATOM 1529 C C . LEU A 1 197 ? 20.537 1.985 -11.105 1.00 95.25 197 LEU A C 1
ATOM 1531 O O . LEU A 1 197 ? 20.080 2.389 -10.039 1.00 95.25 197 LEU A O 1
ATOM 1535 N N . TYR A 1 198 ? 19.775 1.474 -12.072 1.00 94.19 198 TYR A N 1
ATOM 1536 C CA . TYR A 1 198 ? 18.315 1.406 -11.997 1.00 94.19 198 TYR A CA 1
ATOM 1537 C C . TYR A 1 198 ? 17.839 0.547 -10.814 1.00 94.19 198 TYR A C 1
ATOM 1539 O O . TYR A 1 198 ? 16.985 0.963 -10.032 1.00 94.19 198 TYR A O 1
ATOM 1547 N N . MET A 1 199 ? 18.453 -0.627 -10.610 1.00 93.00 199 MET A N 1
ATOM 1548 C CA . MET A 1 199 ? 18.164 -1.482 -9.452 1.00 93.00 199 MET A CA 1
ATOM 1549 C C . MET A 1 199 ? 18.511 -0.795 -8.127 1.00 93.00 199 MET A C 1
ATOM 1551 O O . MET A 1 199 ? 17.752 -0.893 -7.163 1.00 93.00 199 MET A O 1
ATOM 1555 N N . ARG A 1 200 ? 19.655 -0.102 -8.061 1.00 95.56 200 ARG A N 1
ATOM 1556 C CA . ARG A 1 200 ? 20.079 0.631 -6.859 1.00 95.56 200 ARG A CA 1
ATOM 1557 C C . ARG A 1 200 ? 19.100 1.744 -6.503 1.00 95.56 200 ARG A C 1
ATOM 1559 O O . ARG A 1 200 ? 18.828 1.927 -5.320 1.00 95.56 200 ARG A O 1
ATOM 1566 N N . GLU A 1 201 ? 18.566 2.449 -7.495 1.00 95.62 201 GLU A N 1
ATOM 1567 C CA . GLU A 1 201 ? 17.574 3.504 -7.286 1.00 95.62 201 GLU A CA 1
ATOM 1568 C C . GLU A 1 201 ? 16.261 2.936 -6.727 1.00 95.62 201 GLU A C 1
ATOM 1570 O O . GLU A 1 201 ? 15.787 3.392 -5.686 1.00 95.62 201 GLU A O 1
ATOM 1575 N N . ILE A 1 202 ? 15.743 1.856 -7.327 1.00 94.62 202 ILE A N 1
ATOM 1576 C CA . ILE A 1 202 ? 14.545 1.151 -6.838 1.00 94.62 202 ILE A CA 1
ATOM 1577 C C . ILE A 1 202 ? 14.745 0.676 -5.392 1.00 94.62 202 ILE A C 1
ATOM 1579 O O . ILE A 1 202 ? 13.937 0.977 -4.513 1.00 94.62 202 ILE A O 1
ATOM 1583 N N . LEU A 1 203 ? 15.838 -0.040 -5.111 1.00 94.19 203 LEU A N 1
ATOM 1584 C CA . LEU A 1 203 ? 16.118 -0.555 -3.765 1.00 94.19 203 LEU A CA 1
ATOM 1585 C C . LEU A 1 203 ? 16.336 0.573 -2.747 1.00 94.19 203 LEU A C 1
ATOM 1587 O O . LEU A 1 203 ? 15.947 0.437 -1.581 1.00 94.19 203 LEU A O 1
ATOM 1591 N N . GLY A 1 204 ? 16.934 1.685 -3.178 1.00 96.38 204 GLY A N 1
ATOM 1592 C CA . GLY A 1 204 ? 17.097 2.896 -2.381 1.00 96.38 204 GLY A CA 1
ATOM 1593 C C . GLY A 1 204 ? 15.751 3.478 -1.958 1.00 96.38 204 GLY A C 1
ATOM 1594 O O . GLY A 1 204 ? 15.517 3.663 -0.761 1.00 96.38 204 GLY A O 1
ATOM 1595 N N . ASN A 1 205 ? 14.838 3.671 -2.909 1.00 96.25 205 ASN A N 1
ATOM 1596 C CA . ASN A 1 205 ? 13.499 4.195 -2.643 1.00 96.25 205 ASN A CA 1
ATOM 1597 C C . ASN A 1 205 ? 12.671 3.243 -1.773 1.00 96.25 205 ASN A C 1
ATOM 1599 O O . ASN A 1 205 ? 12.092 3.682 -0.778 1.00 96.25 205 ASN A O 1
ATOM 1603 N N . ILE A 1 206 ? 12.685 1.932 -2.052 1.00 95.12 206 ILE A N 1
ATOM 1604 C CA . ILE A 1 206 ? 12.032 0.935 -1.183 1.00 95.12 206 ILE A CA 1
ATOM 1605 C C . ILE A 1 206 ? 12.553 1.066 0.252 1.00 95.12 206 ILE A C 1
ATOM 1607 O O . ILE A 1 206 ? 11.771 1.151 1.198 1.00 95.12 206 ILE A O 1
ATOM 1611 N N . SER A 1 207 ? 13.875 1.149 0.424 1.00 95.88 207 SER A N 1
ATOM 1612 C CA . SER A 1 207 ? 14.498 1.285 1.744 1.00 95.88 207 SER A CA 1
ATOM 1613 C C . SER A 1 207 ? 14.074 2.564 2.471 1.00 95.88 207 SER A C 1
ATOM 1615 O O . SER A 1 207 ? 13.882 2.537 3.688 1.00 95.88 207 SER A O 1
ATOM 1617 N N . ILE A 1 208 ? 13.928 3.683 1.754 1.00 97.31 208 ILE A N 1
ATOM 1618 C CA . ILE A 1 208 ? 13.443 4.953 2.312 1.00 97.31 208 ILE A CA 1
ATOM 1619 C C . ILE A 1 208 ? 12.006 4.793 2.811 1.00 97.31 208 ILE A C 1
ATOM 1621 O O . ILE A 1 208 ? 11.722 5.097 3.968 1.00 97.31 208 ILE A O 1
ATOM 1625 N N . HIS A 1 209 ? 11.116 4.254 1.984 1.00 96.81 209 HIS A N 1
ATOM 1626 C CA . HIS A 1 209 ? 9.704 4.102 2.327 1.00 96.81 209 HIS A CA 1
ATOM 1627 C C . HIS A 1 209 ? 9.465 3.117 3.476 1.00 96.81 209 HIS A C 1
ATOM 1629 O O . HIS A 1 209 ? 8.665 3.394 4.371 1.00 96.81 209 HIS A O 1
ATOM 1635 N N . LEU A 1 210 ? 10.210 2.009 3.526 1.00 97.06 210 LEU A N 1
ATOM 1636 C CA . LEU A 1 210 ? 10.156 1.080 4.657 1.00 97.06 210 LEU A CA 1
ATOM 1637 C C . LEU A 1 210 ? 10.604 1.745 5.963 1.00 97.06 210 LEU A C 1
ATOM 1639 O O . LEU A 1 210 ? 9.968 1.550 7.000 1.00 97.06 210 LEU A O 1
ATOM 1643 N N . LYS A 1 211 ? 11.652 2.580 5.918 1.00 98.1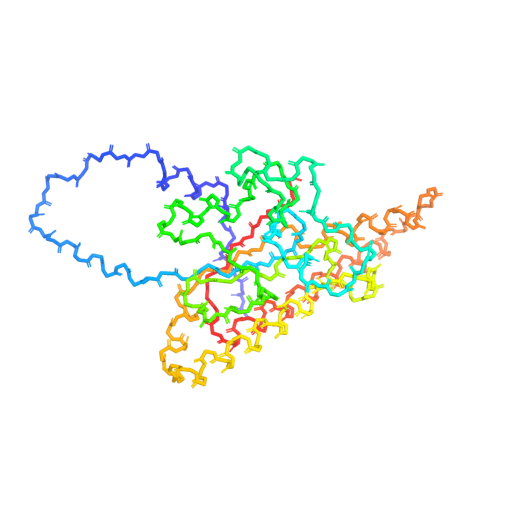2 211 LYS A N 1
ATOM 1644 C CA . LYS A 1 211 ? 12.069 3.384 7.077 1.00 98.12 211 LYS A CA 1
ATOM 1645 C C . LYS A 1 211 ? 10.990 4.381 7.485 1.00 98.12 211 LYS A C 1
ATOM 1647 O O . LYS A 1 211 ? 10.757 4.539 8.677 1.00 98.12 211 LYS A O 1
ATOM 1652 N N . THR A 1 212 ? 10.304 5.012 6.535 1.00 98.19 212 THR A N 1
ATOM 1653 C CA . THR A 1 212 ? 9.172 5.901 6.831 1.00 98.19 212 THR A CA 1
ATOM 1654 C C . THR A 1 212 ? 8.068 5.161 7.585 1.00 98.19 212 THR A C 1
ATOM 1656 O O . THR A 1 212 ? 7.651 5.616 8.648 1.00 98.19 212 THR A O 1
ATOM 1659 N N . ILE A 1 213 ? 7.653 3.981 7.113 1.00 98.25 213 ILE A N 1
ATOM 1660 C CA . ILE A 1 213 ? 6.634 3.159 7.789 1.00 98.25 213 ILE A CA 1
ATOM 1661 C C . ILE A 1 213 ? 7.107 2.727 9.187 1.00 98.25 213 ILE A C 1
ATOM 1663 O O . ILE A 1 213 ? 6.345 2.783 10.155 1.00 98.25 213 ILE A O 1
ATOM 1667 N N . TYR A 1 214 ? 8.377 2.339 9.320 1.00 98.25 214 TYR A N 1
ATOM 1668 C CA . TYR A 1 214 ? 8.974 1.99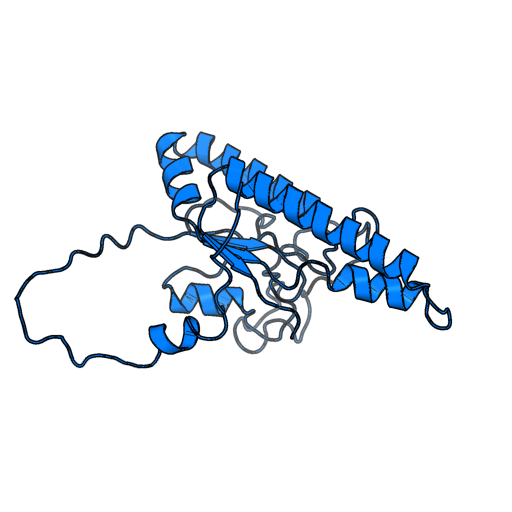2 10.609 1.00 98.25 214 TYR A CA 1
ATOM 1669 C C . TYR A 1 214 ? 8.970 3.172 11.595 1.00 98.25 214 TYR A C 1
ATOM 1671 O O . TYR A 1 214 ? 8.631 3.002 12.771 1.00 98.25 214 TYR A O 1
ATOM 1679 N N . ASN A 1 215 ? 9.294 4.373 11.114 1.00 98.19 215 ASN A N 1
ATOM 1680 C CA . ASN A 1 215 ? 9.329 5.598 11.913 1.00 98.19 215 ASN A CA 1
ATOM 1681 C C . ASN A 1 215 ? 7.933 6.032 12.383 1.00 98.19 215 ASN A C 1
ATOM 1683 O O . ASN A 1 215 ? 7.809 6.573 13.477 1.00 98.19 215 ASN A O 1
ATOM 1687 N N . GLU A 1 216 ? 6.882 5.743 11.612 1.00 97.88 216 GLU A N 1
ATOM 1688 C CA . GLU A 1 216 ? 5.493 5.960 12.045 1.00 97.88 216 GLU A CA 1
ATOM 1689 C C . GLU A 1 216 ? 5.013 4.920 13.075 1.00 97.88 216 GLU A C 1
ATOM 1691 O O . GLU A 1 216 ? 3.972 5.113 13.699 1.00 97.88 216 GLU A O 1
ATOM 1696 N N . GLY A 1 217 ? 5.778 3.845 13.299 1.00 96.81 217 GLY A N 1
ATOM 1697 C CA . GLY A 1 217 ? 5.526 2.849 14.343 1.00 96.81 217 GLY A CA 1
ATOM 1698 C C . GLY A 1 217 ? 5.412 1.410 13.848 1.00 96.81 217 GLY A C 1
ATOM 1699 O O . GLY A 1 217 ? 5.284 0.516 14.679 1.00 96.81 217 GLY A O 1
ATOM 1700 N N . GLY A 1 218 ? 5.486 1.157 12.538 1.00 97.25 218 GLY A N 1
ATOM 1701 C CA . GLY A 1 218 ? 5.346 -0.189 11.983 1.00 97.25 218 GLY A CA 1
ATOM 1702 C C . GLY A 1 218 ? 6.475 -1.136 12.396 1.00 97.25 218 GLY A C 1
ATOM 1703 O O . GLY A 1 218 ? 7.636 -0.730 12.497 1.00 97.25 218 GLY A O 1
ATOM 1704 N N . ARG A 1 219 ? 6.149 -2.406 12.671 1.00 96.56 219 ARG A N 1
ATOM 1705 C CA . ARG A 1 219 ? 7.122 -3.394 13.189 1.00 96.56 219 ARG A CA 1
ATOM 1706 C C . ARG A 1 219 ? 7.164 -4.723 12.439 1.00 96.56 219 ARG A C 1
ATOM 1708 O O . ARG A 1 219 ? 8.229 -5.327 12.379 1.00 96.56 219 ARG A O 1
ATOM 1715 N N . LYS A 1 220 ? 6.049 -5.185 11.867 1.00 96.50 220 LYS A N 1
ATOM 1716 C CA . LYS A 1 220 ? 5.948 -6.516 11.244 1.00 96.50 220 LYS A CA 1
ATOM 1717 C C . LYS A 1 220 ? 5.772 -6.387 9.735 1.00 96.50 220 LYS A C 1
ATOM 1719 O O . LYS A 1 220 ? 4.676 -6.087 9.280 1.00 96.50 220 LYS A O 1
ATOM 1724 N N . PHE A 1 221 ? 6.840 -6.605 8.975 1.00 95.75 221 PHE A N 1
ATOM 1725 C CA . PHE A 1 221 ? 6.858 -6.444 7.519 1.00 95.75 221 PHE A CA 1
ATOM 1726 C C . PHE A 1 221 ? 6.883 -7.819 6.839 1.00 95.75 221 PHE A C 1
ATOM 1728 O O . PHE A 1 221 ? 7.723 -8.653 7.172 1.00 95.75 221 PHE A O 1
ATOM 1735 N N . ALA A 1 222 ? 5.972 -8.049 5.898 1.00 94.06 222 ALA A N 1
ATOM 1736 C CA . ALA A 1 222 ? 5.867 -9.263 5.097 1.00 94.06 222 ALA A CA 1
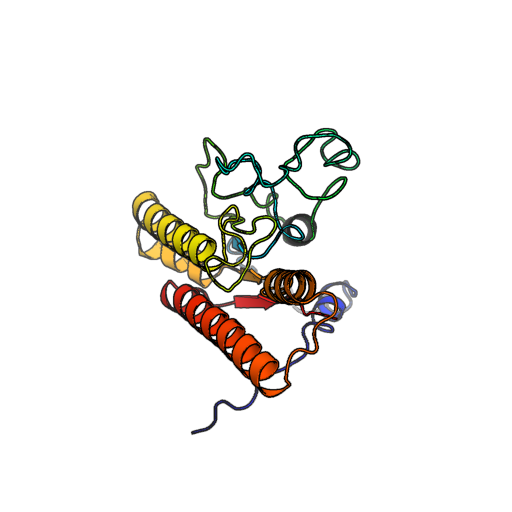ATOM 1737 C C . ALA A 1 222 ? 5.986 -8.905 3.613 1.00 94.06 222 ALA A C 1
ATOM 1739 O O . ALA A 1 222 ? 5.294 -8.007 3.142 1.00 94.06 222 ALA A O 1
ATOM 1740 N N . PHE A 1 223 ? 6.846 -9.613 2.884 1.00 91.69 223 PHE A N 1
ATOM 1741 C CA . PHE A 1 223 ? 7.138 -9.334 1.478 1.00 91.69 223 PHE A CA 1
ATOM 1742 C C . PHE A 1 223 ? 6.830 -10.553 0.614 1.00 91.69 223 PHE A C 1
ATOM 1744 O O . PHE A 1 223 ? 7.277 -11.659 0.927 1.00 91.69 223 PHE A O 1
ATOM 1751 N N . GLN A 1 224 ? 6.119 -10.337 -0.490 1.00 87.56 224 GLN A N 1
ATOM 1752 C CA . GLN A 1 224 ? 6.042 -11.295 -1.585 1.00 87.56 224 GLN A CA 1
ATOM 1753 C C . GLN A 1 224 ? 7.285 -11.143 -2.468 1.00 87.56 224 GLN A C 1
ATOM 1755 O O . GLN A 1 224 ? 7.584 -10.053 -2.951 1.00 87.56 224 GLN A O 1
ATOM 1760 N N . ASN A 1 225 ? 8.028 -12.233 -2.671 1.00 75.19 225 ASN A N 1
ATOM 1761 C CA . ASN A 1 225 ? 9.202 -12.215 -3.541 1.00 75.19 225 ASN A CA 1
ATOM 1762 C C . ASN A 1 225 ? 8.807 -12.322 -5.026 1.00 75.19 225 ASN A C 1
ATOM 1764 O O . ASN A 1 225 ? 7.803 -12.962 -5.355 1.00 75.19 225 ASN A O 1
ATOM 1768 N N . LEU A 1 226 ? 9.651 -11.761 -5.900 1.00 61.75 226 LEU A N 1
ATOM 1769 C CA . LEU A 1 226 ? 9.755 -12.143 -7.310 1.00 61.75 226 LEU A CA 1
ATOM 1770 C C . LEU A 1 226 ? 10.353 -13.555 -7.353 1.00 61.75 226 LEU A C 1
ATOM 1772 O O . LEU A 1 226 ? 11.467 -13.752 -6.868 1.00 61.75 226 LEU A O 1
ATOM 1776 N N . GLY A 1 227 ? 9.575 -14.531 -7.826 1.00 46.59 227 GLY A N 1
ATOM 1777 C CA . GLY A 1 227 ? 10.006 -15.930 -7.942 1.00 46.59 227 GLY A CA 1
ATOM 1778 C C . GLY A 1 227 ? 11.273 -16.118 -8.767 1.00 46.59 227 GLY A C 1
ATOM 1779 O O . GLY A 1 227 ? 11.527 -15.284 -9.665 1.00 46.59 227 GLY A O 1
#

Organism: Opuntia streptacantha (NCBI:txid393608)